Protein AF-A0A960TP03-F1 (afdb_monomer_lite)

Structure (mmCIF, N/CA/C/O backbone):
data_AF-A0A960TP03-F1
#
_entry.id   AF-A0A960TP03-F1
#
loop_
_atom_site.group_PDB
_atom_site.id
_atom_site.type_symbol
_atom_site.label_atom_id
_atom_site.label_alt_id
_atom_site.label_comp_id
_atom_site.label_asym_id
_atom_site.label_entity_id
_atom_site.label_seq_id
_atom_site.pdbx_PDB_ins_code
_atom_site.Cartn_x
_atom_site.Cartn_y
_atom_site.Cartn_z
_atom_site.occupancy
_atom_site.B_iso_or_equiv
_atom_site.auth_seq_id
_atom_site.auth_comp_id
_atom_site.auth_asym_id
_atom_site.auth_atom_id
_atom_site.pdbx_PDB_model_num
ATOM 1 N N . MET A 1 1 ? -13.763 -11.447 -1.722 1.00 63.88 1 MET A N 1
ATOM 2 C CA . MET A 1 1 ? -13.495 -11.691 -3.161 1.00 63.88 1 MET A CA 1
ATOM 3 C C . MET A 1 1 ? -12.074 -12.196 -3.446 1.00 63.88 1 MET A C 1
ATOM 5 O O . MET A 1 1 ? -11.964 -13.131 -4.222 1.00 63.88 1 MET A O 1
ATOM 9 N N . PHE A 1 2 ? -11.003 -11.634 -2.857 1.00 72.06 2 PHE A N 1
ATOM 10 C CA . PHE A 1 2 ? -9.615 -11.910 -3.291 1.00 72.06 2 PHE A CA 1
ATOM 11 C C . PHE A 1 2 ? -8.778 -12.874 -2.438 1.00 72.06 2 PHE A C 1
ATOM 13 O O . PHE A 1 2 ? -7.568 -12.928 -2.634 1.00 72.06 2 PHE A O 1
ATOM 20 N N . LYS A 1 3 ? -9.377 -13.629 -1.507 1.00 66.31 3 LYS A N 1
ATOM 21 C CA . LYS A 1 3 ? -8.622 -14.482 -0.569 1.00 66.31 3 LYS A CA 1
ATOM 22 C C . LYS A 1 3 ? -7.601 -15.395 -1.263 1.00 66.31 3 LYS A C 1
ATOM 24 O O . LYS A 1 3 ? -6.488 -15.524 -0.772 1.00 66.31 3 LYS A O 1
ATOM 29 N N . ASP A 1 4 ? -7.970 -15.919 -2.429 1.00 73.56 4 ASP A N 1
ATOM 30 C CA . ASP A 1 4 ? -7.145 -16.828 -3.230 1.00 73.56 4 ASP A CA 1
ATOM 31 C C . ASP A 1 4 ? -6.847 -16.271 -4.638 1.00 73.56 4 ASP A C 1
ATOM 33 O O . ASP A 1 4 ? -6.497 -17.020 -5.546 1.00 73.56 4 ASP A O 1
ATOM 37 N N . ALA A 1 5 ? -7.030 -14.962 -4.851 1.00 80.12 5 ALA A N 1
ATOM 38 C CA . ALA A 1 5 ? -6.892 -14.363 -6.175 1.00 80.12 5 ALA A CA 1
ATOM 39 C C . ALA A 1 5 ? -5.429 -14.077 -6.528 1.00 80.12 5 ALA A C 1
ATOM 41 O O . ALA A 1 5 ? -4.686 -13.424 -5.785 1.00 80.12 5 ALA A O 1
ATOM 42 N N . THR A 1 6 ? -5.041 -14.493 -7.725 1.00 85.94 6 THR A N 1
ATOM 43 C CA . THR A 1 6 ? -3.712 -14.242 -8.282 1.00 85.94 6 THR A CA 1
ATOM 44 C C . THR A 1 6 ? -3.516 -12.756 -8.590 1.00 85.94 6 THR A C 1
ATOM 46 O O . THR A 1 6 ? -4.488 -12.005 -8.750 1.00 85.94 6 THR A O 1
ATOM 49 N N . PRO A 1 7 ? -2.266 -12.281 -8.702 1.00 85.75 7 PRO A N 1
ATOM 50 C CA . PRO A 1 7 ? -2.013 -10.911 -9.134 1.00 85.75 7 PRO A CA 1
ATOM 51 C C . PRO A 1 7 ? -2.667 -10.545 -10.475 1.00 85.75 7 PRO A C 1
ATOM 53 O O . PRO A 1 7 ? -3.161 -9.431 -10.631 1.00 85.75 7 PRO A O 1
ATOM 56 N N . LEU A 1 8 ? -2.756 -11.499 -11.409 1.00 89.19 8 LEU A N 1
ATOM 57 C CA . LEU A 1 8 ? -3.442 -11.331 -12.697 1.00 89.19 8 LEU A CA 1
ATOM 58 C C . LEU A 1 8 ? -4.928 -11.001 -12.540 1.00 89.19 8 LEU A C 1
ATOM 60 O O . LEU A 1 8 ? -5.458 -10.162 -13.263 1.00 89.19 8 LEU A O 1
ATOM 64 N N . GLU A 1 9 ? -5.605 -11.642 -11.592 1.00 88.25 9 GLU A N 1
ATOM 65 C CA . GLU A 1 9 ? -7.030 -11.409 -11.328 1.00 88.25 9 GLU A CA 1
ATOM 66 C C . GLU A 1 9 ? -7.267 -10.098 -10.567 1.00 88.25 9 GLU A C 1
ATOM 68 O O . GLU A 1 9 ? -8.338 -9.492 -10.669 1.00 88.25 9 GLU A O 1
ATOM 73 N N . ARG A 1 10 ? -6.258 -9.642 -9.819 1.00 89.44 10 ARG A N 1
ATOM 74 C CA . ARG A 1 10 ? -6.292 -8.413 -9.018 1.00 89.44 10 ARG A CA 1
ATOM 75 C C . ARG A 1 10 ? -5.917 -7.166 -9.819 1.00 89.44 10 ARG A C 1
ATOM 77 O O . ARG A 1 10 ? -6.540 -6.124 -9.621 1.00 89.44 10 ARG A O 1
ATOM 84 N N . TYR A 1 11 ? -4.966 -7.257 -10.753 1.00 92.50 11 TYR A N 1
ATOM 85 C CA . TYR A 1 11 ? -4.469 -6.113 -11.532 1.00 92.50 11 TYR A CA 1
ATOM 86 C C . TYR A 1 11 ? -5.562 -5.254 -12.192 1.00 92.50 11 TYR A C 1
ATOM 88 O O . TYR A 1 11 ? -5.470 -4.026 -12.096 1.00 92.50 11 TYR A O 1
ATOM 96 N N . PRO A 1 12 ? -6.614 -5.826 -12.819 1.00 93.31 12 PRO A N 1
ATOM 97 C CA . PRO A 1 12 ? -7.639 -5.035 -13.498 1.00 93.31 12 PRO A CA 1
ATOM 98 C C . PRO A 1 12 ? -8.297 -3.979 -12.603 1.00 93.31 12 PRO A C 1
ATOM 100 O O . PRO A 1 12 ? -8.669 -2.923 -13.103 1.00 93.31 12 PRO A O 1
ATOM 103 N N . TRP A 1 13 ? -8.373 -4.227 -11.292 1.00 92.19 13 TRP A N 1
ATOM 104 C CA . TRP A 1 13 ? -8.985 -3.327 -10.312 1.00 92.19 13 TRP A CA 1
ATOM 105 C C . TRP A 1 13 ? -8.137 -2.102 -9.972 1.00 92.19 13 TRP A C 1
ATOM 107 O O . TRP A 1 13 ? -8.665 -1.123 -9.461 1.00 92.19 13 TRP A O 1
ATOM 117 N N . ILE A 1 14 ? -6.829 -2.145 -10.230 1.00 92.56 14 ILE A N 1
ATOM 118 C CA . ILE A 1 14 ? -5.907 -1.037 -9.934 1.00 92.56 14 ILE A CA 1
ATOM 119 C C . ILE A 1 14 ? -5.203 -0.504 -11.180 1.00 92.56 14 ILE A C 1
ATOM 121 O O . ILE A 1 14 ? -4.378 0.403 -11.079 1.00 92.56 14 ILE A O 1
ATOM 125 N N . LYS A 1 15 ? -5.520 -1.042 -12.363 1.00 92.31 15 LYS A N 1
ATOM 126 C CA . LYS A 1 15 ? -4.881 -0.668 -13.628 1.00 92.31 15 LYS A CA 1
ATOM 127 C C . LYS A 1 15 ? -4.912 0.846 -13.860 1.00 92.31 15 LYS A C 1
ATOM 129 O O . LYS A 1 15 ? -3.873 1.415 -14.183 1.00 92.31 15 LYS A O 1
ATOM 134 N N . GLY A 1 16 ? -6.062 1.490 -13.638 1.00 90.50 16 GLY A N 1
ATOM 135 C CA . GLY A 1 16 ? -6.214 2.947 -13.764 1.00 90.50 16 GLY A CA 1
ATOM 136 C C . GLY A 1 16 ? -5.329 3.744 -12.800 1.00 90.50 16 GLY A C 1
ATOM 137 O O . GLY A 1 16 ? -4.816 4.793 -13.158 1.00 90.50 16 GLY A O 1
ATOM 138 N N . HIS A 1 17 ? -5.028 3.185 -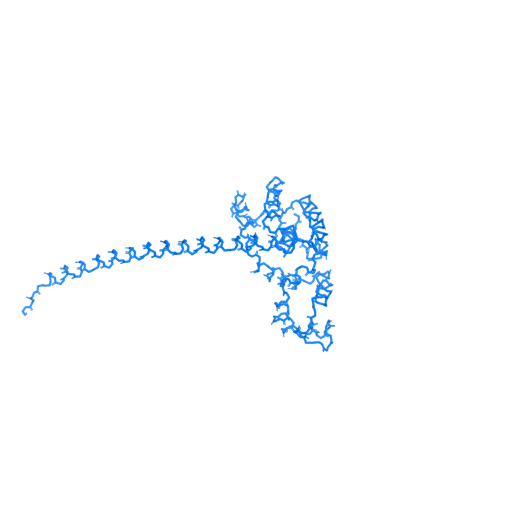11.628 1.00 93.12 17 HIS A N 1
ATOM 139 C CA . HIS A 1 17 ? -4.306 3.867 -10.550 1.00 93.12 17 HIS A CA 1
ATOM 140 C C . HIS A 1 17 ? -2.862 3.381 -10.382 1.00 93.12 17 HIS A C 1
ATOM 142 O O . HIS A 1 17 ? -2.229 3.593 -9.342 1.00 93.12 17 HIS A O 1
ATOM 148 N N . THR A 1 18 ? -2.311 2.720 -11.405 1.00 91.06 18 THR A N 1
ATOM 149 C CA . THR A 1 18 ? -0.937 2.211 -11.345 1.00 91.06 18 THR A CA 1
ATOM 150 C C . THR A 1 18 ? 0.074 3.351 -11.221 1.00 91.06 18 THR A C 1
ATOM 152 O O . THR A 1 18 ? 1.054 3.205 -10.495 1.00 91.06 18 THR A O 1
ATOM 155 N N . ASP A 1 19 ? -0.164 4.509 -11.847 1.00 91.12 19 ASP A N 1
ATOM 156 C CA . ASP A 1 19 ? 0.727 5.664 -11.674 1.00 91.12 19 ASP A CA 1
ATOM 157 C C . ASP A 1 19 ? 0.838 6.080 -10.202 1.00 91.12 19 ASP A C 1
ATOM 159 O O . ASP A 1 19 ? 1.949 6.243 -9.696 1.00 91.12 19 ASP A O 1
ATOM 163 N N . ALA A 1 20 ? -0.292 6.164 -9.491 1.00 91.81 20 ALA A N 1
ATOM 164 C CA . ALA A 1 20 ? -0.319 6.517 -8.076 1.00 91.81 20 ALA A CA 1
ATOM 165 C C . ALA A 1 20 ? 0.476 5.516 -7.222 1.00 91.81 20 ALA A C 1
ATOM 167 O O . ALA A 1 20 ? 1.320 5.925 -6.421 1.00 91.81 20 ALA A O 1
ATOM 168 N N . LEU A 1 21 ? 0.285 4.212 -7.458 1.00 93.88 21 LEU A N 1
ATOM 169 C CA . LEU A 1 21 ? 1.066 3.157 -6.806 1.00 93.88 21 LEU A CA 1
ATOM 170 C C . LEU A 1 21 ? 2.570 3.350 -7.043 1.00 93.88 21 LEU A C 1
ATOM 172 O O . LEU A 1 21 ? 3.352 3.406 -6.093 1.00 93.88 21 LEU A O 1
ATOM 176 N N . ILE A 1 22 ? 2.982 3.487 -8.306 1.00 95.56 22 ILE A N 1
ATOM 177 C CA . ILE A 1 22 ? 4.395 3.603 -8.686 1.00 95.56 22 ILE A CA 1
ATOM 178 C C . ILE A 1 22 ? 5.015 4.900 -8.171 1.00 95.56 22 ILE A C 1
ATOM 180 O O . ILE A 1 22 ? 6.171 4.896 -7.742 1.00 95.56 22 ILE A O 1
ATOM 184 N N . ARG A 1 23 ? 4.257 5.998 -8.159 1.00 94.38 23 ARG A N 1
ATOM 185 C CA . ARG A 1 23 ? 4.683 7.288 -7.606 1.00 94.38 23 ARG A CA 1
ATOM 186 C C . ARG A 1 23 ? 5.072 7.147 -6.143 1.00 94.38 23 ARG A C 1
ATOM 188 O O . ARG A 1 23 ? 6.1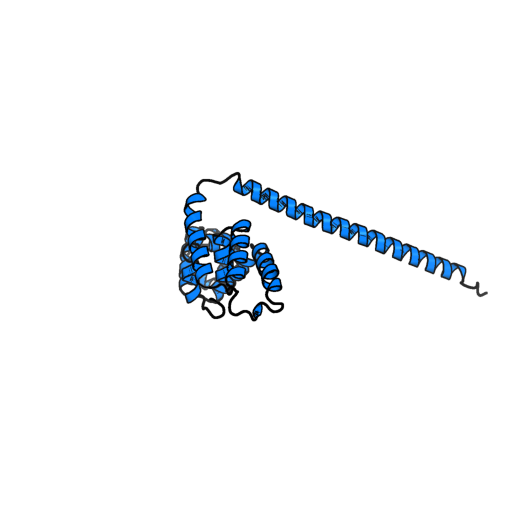56 7.591 -5.753 1.00 94.38 23 ARG A O 1
ATOM 195 N N . ASP A 1 24 ? 4.238 6.467 -5.365 1.00 91.75 24 ASP A N 1
ATOM 196 C CA . ASP A 1 24 ? 4.465 6.271 -3.939 1.00 91.75 24 ASP A CA 1
ATOM 197 C C . ASP A 1 24 ? 5.709 5.429 -3.676 1.00 91.75 24 ASP A C 1
ATOM 199 O O . ASP A 1 24 ? 6.498 5.776 -2.799 1.00 91.75 24 ASP A O 1
ATOM 203 N N . ILE A 1 25 ? 5.961 4.373 -4.452 1.00 93.06 25 ILE A N 1
ATOM 204 C CA . ILE A 1 25 ? 7.113 3.470 -4.249 1.00 93.06 25 ILE A CA 1
ATOM 205 C C . ILE A 1 25 ? 8.339 3.814 -5.112 1.00 93.06 25 ILE A C 1
ATOM 207 O O . ILE A 1 25 ? 9.350 3.113 -5.070 1.00 93.06 25 ILE A O 1
ATOM 211 N N . ARG A 1 26 ? 8.312 4.926 -5.858 1.00 94.75 26 ARG A N 1
ATOM 212 C CA . ARG A 1 26 ? 9.342 5.316 -6.842 1.00 94.75 26 ARG A CA 1
ATOM 213 C C . ARG A 1 26 ? 10.767 5.254 -6.304 1.00 94.75 26 ARG A C 1
ATOM 215 O O . ARG A 1 26 ? 11.689 4.815 -6.995 1.00 94.75 26 ARG A O 1
ATOM 222 N N . LYS A 1 27 ? 10.974 5.748 -5.081 1.00 93.38 27 LYS A N 1
ATOM 223 C CA . LYS A 1 27 ? 12.298 5.767 -4.447 1.00 93.38 27 LYS A CA 1
ATOM 224 C C . LYS A 1 27 ? 12.812 4.346 -4.216 1.00 93.38 27 LYS A C 1
ATOM 226 O O . LYS A 1 27 ? 13.966 4.074 -4.532 1.00 93.38 27 LYS A O 1
ATOM 231 N N . ASP A 1 28 ? 11.955 3.458 -3.729 1.00 92.94 28 ASP A N 1
ATOM 232 C CA . ASP A 1 28 ? 12.276 2.062 -3.438 1.00 92.94 28 ASP A CA 1
ATOM 233 C C . ASP A 1 28 ? 12.536 1.285 -4.732 1.00 92.94 28 ASP A C 1
ATOM 235 O O . ASP A 1 28 ? 13.525 0.564 -4.825 1.00 92.94 28 ASP A O 1
ATOM 239 N N . LEU A 1 29 ? 11.763 1.540 -5.791 1.00 94.69 29 LEU A N 1
ATOM 240 C CA . LEU A 1 29 ? 12.035 0.979 -7.118 1.00 94.69 29 LEU A CA 1
ATOM 241 C C . LEU A 1 29 ? 13.433 1.348 -7.623 1.00 94.69 29 LEU A C 1
ATOM 243 O O . LEU A 1 29 ? 14.187 0.494 -8.085 1.00 94.69 29 LEU A O 1
ATOM 247 N N . LYS A 1 30 ? 13.816 2.624 -7.509 1.00 93.56 30 LYS A N 1
ATOM 248 C CA . LYS A 1 30 ? 15.121 3.111 -7.982 1.00 93.56 30 LYS A CA 1
ATOM 249 C C . LYS A 1 30 ? 16.292 2.671 -7.109 1.00 93.56 30 LYS A C 1
ATOM 251 O O . LYS A 1 30 ? 17.396 2.506 -7.625 1.00 93.56 30 LYS A O 1
ATOM 256 N N . GLN A 1 31 ? 16.095 2.592 -5.795 1.00 92.38 31 GLN A N 1
ATOM 257 C CA . GLN A 1 31 ? 17.181 2.399 -4.830 1.00 92.38 31 GLN A CA 1
ATOM 258 C C . GLN A 1 31 ? 17.335 0.957 -4.360 1.00 92.38 31 GLN A C 1
ATOM 260 O O . GLN A 1 31 ? 18.427 0.611 -3.915 1.00 92.38 31 GLN A O 1
ATOM 265 N N . ASP A 1 32 ? 16.290 0.145 -4.479 1.00 92.19 32 ASP A N 1
ATOM 266 C CA . ASP A 1 32 ? 16.266 -1.245 -4.043 1.00 92.19 32 ASP A CA 1
ATOM 267 C C . ASP A 1 32 ? 16.118 -2.173 -5.254 1.00 92.19 32 ASP A C 1
ATOM 269 O O . ASP A 1 32 ? 17.100 -2.790 -5.670 1.00 92.19 32 ASP A O 1
ATOM 273 N N . HIS A 1 33 ? 14.947 -2.174 -5.899 1.00 94.25 33 HIS A N 1
ATOM 274 C CA . HIS A 1 33 ? 14.632 -3.116 -6.977 1.00 94.25 33 HIS A CA 1
ATOM 275 C C . HIS A 1 33 ? 15.604 -3.004 -8.165 1.00 94.25 33 HIS A C 1
ATOM 277 O O . HIS A 1 33 ? 16.370 -3.927 -8.423 1.00 94.25 33 HIS A O 1
ATOM 283 N N . LEU A 1 34 ? 15.683 -1.843 -8.828 1.00 94.94 34 LEU A N 1
ATOM 284 C CA . LEU A 1 34 ? 16.527 -1.650 -10.020 1.00 94.94 34 LEU A CA 1
ATOM 285 C C . LEU A 1 34 ? 18.033 -1.729 -9.748 1.00 94.94 34 LEU A C 1
ATOM 287 O O . LEU A 1 34 ? 18.816 -1.915 -10.680 1.00 94.94 34 LEU A O 1
ATOM 291 N N . LYS A 1 35 ? 18.465 -1.534 -8.496 1.00 91.69 35 LYS A N 1
ATOM 292 C CA . LYS A 1 35 ? 19.878 -1.702 -8.132 1.00 91.69 35 LYS A CA 1
ATOM 293 C C . LYS A 1 35 ? 20.247 -3.167 -7.955 1.00 91.69 35 LYS A C 1
ATOM 295 O O . LYS A 1 35 ? 21.370 -3.535 -8.291 1.00 91.69 35 LYS A O 1
ATOM 300 N N . LYS A 1 36 ? 19.337 -3.972 -7.405 1.00 93.06 36 LYS A N 1
ATOM 301 C CA . LYS A 1 36 ? 19.550 -5.404 -7.182 1.00 93.06 36 LYS A CA 1
ATOM 302 C C . LYS A 1 36 ? 19.307 -6.205 -8.456 1.00 93.06 36 LYS A C 1
ATOM 304 O O . LYS A 1 36 ? 20.136 -7.039 -8.810 1.00 93.06 36 LYS A O 1
ATOM 309 N N . ASP A 1 37 ? 18.239 -5.898 -9.183 1.00 93.38 37 ASP A N 1
ATOM 310 C CA . ASP A 1 37 ? 17.899 -6.564 -10.435 1.00 93.38 37 ASP A CA 1
ATOM 311 C C . ASP A 1 37 ? 18.427 -5.794 -11.654 1.00 93.38 37 ASP A C 1
ATOM 313 O O . ASP A 1 37 ? 17.734 -5.059 -12.366 1.00 93.38 37 ASP A O 1
ATOM 317 N N . THR A 1 38 ? 19.721 -5.982 -11.905 1.00 92.50 38 THR A N 1
ATOM 318 C CA . THR A 1 38 ? 20.375 -5.394 -13.079 1.00 92.50 38 THR A CA 1
ATOM 319 C C . THR A 1 38 ? 19.905 -6.014 -14.399 1.00 92.50 38 THR A C 1
ATOM 321 O O . THR A 1 38 ? 20.060 -5.379 -15.446 1.00 92.50 38 THR A O 1
ATOM 324 N N . ALA A 1 39 ? 19.335 -7.224 -14.378 1.00 94.62 39 ALA A N 1
ATOM 325 C CA . ALA A 1 39 ? 18.795 -7.873 -15.568 1.00 94.62 39 ALA A CA 1
ATOM 326 C C . ALA A 1 39 ? 17.482 -7.200 -15.985 1.00 94.62 39 ALA A C 1
ATOM 328 O O . ALA A 1 39 ? 17.341 -6.822 -17.150 1.00 94.62 39 ALA A O 1
ATOM 329 N N . PHE A 1 40 ? 16.590 -6.939 -15.027 1.00 95.38 40 PHE A N 1
ATOM 330 C CA . PHE A 1 40 ? 15.374 -6.155 -15.231 1.00 95.38 40 PHE A CA 1
ATOM 331 C C . PHE A 1 40 ? 15.692 -4.758 -15.762 1.00 95.38 40 PHE A C 1
ATOM 333 O O . PHE A 1 40 ? 15.130 -4.333 -16.774 1.00 95.38 40 PHE A O 1
ATOM 340 N N . LEU A 1 41 ? 16.656 -4.063 -15.144 1.00 95.56 41 LEU A N 1
ATOM 341 C CA . LEU A 1 41 ? 17.077 -2.736 -15.598 1.00 95.56 41 LEU A CA 1
ATOM 342 C C . LEU A 1 41 ? 17.552 -2.757 -17.059 1.00 95.56 41 LEU A C 1
ATOM 344 O O . LEU A 1 41 ? 17.148 -1.906 -17.845 1.00 95.56 41 LEU A O 1
ATOM 348 N N . LYS A 1 42 ? 18.383 -3.733 -17.445 1.00 95.62 42 LYS A N 1
ATOM 349 C CA . LYS A 1 42 ? 18.874 -3.856 -18.829 1.00 95.62 42 LYS A CA 1
ATOM 350 C C . LYS A 1 42 ? 17.765 -4.211 -19.818 1.00 95.62 42 LYS A C 1
ATOM 352 O O . LYS A 1 42 ? 17.790 -3.701 -20.934 1.00 95.62 42 LYS A O 1
ATOM 357 N N . LYS A 1 43 ? 16.826 -5.073 -19.417 1.00 96.38 43 LYS A N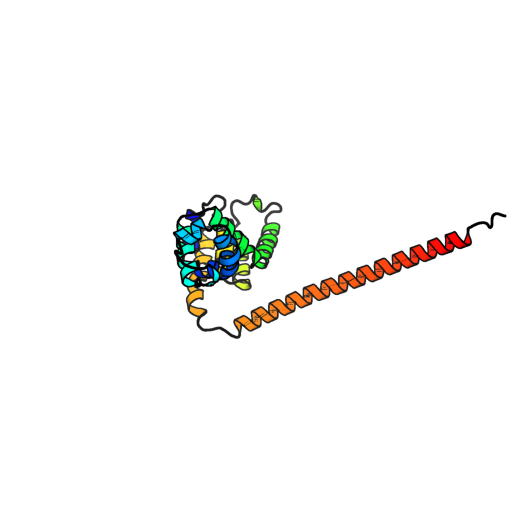 1
ATOM 358 C CA . LYS A 1 43 ? 15.711 -5.534 -20.254 1.00 96.38 43 LYS A CA 1
ATOM 359 C C . LYS A 1 43 ? 14.729 -4.403 -20.557 1.00 96.38 43 LYS A C 1
ATOM 361 O O . LYS A 1 43 ? 14.382 -4.206 -21.716 1.00 96.38 43 LYS A O 1
ATOM 366 N N . TYR A 1 44 ? 14.306 -3.661 -19.535 1.00 95.88 44 TYR A N 1
ATOM 367 C CA . TYR A 1 44 ? 13.220 -2.683 -19.667 1.00 95.88 44 TYR A CA 1
ATOM 368 C C . TYR A 1 44 ? 13.689 -1.223 -19.771 1.00 95.88 44 TYR A C 1
ATOM 370 O O . TYR A 1 44 ? 12.951 -0.377 -20.269 1.00 95.88 44 TYR A O 1
ATOM 378 N N . PHE A 1 45 ? 14.921 -0.907 -19.358 1.00 95.56 45 PHE A N 1
ATOM 379 C CA . PHE A 1 45 ? 15.480 0.450 -19.401 1.00 95.56 45 PHE A CA 1
ATOM 380 C C . PHE A 1 45 ? 16.904 0.475 -19.995 1.00 95.56 45 PHE A C 1
ATOM 382 O O . PHE A 1 45 ? 17.861 0.887 -19.325 1.00 95.56 45 PHE A O 1
ATOM 389 N N . PRO A 1 46 ? 17.084 0.055 -21.261 1.00 93.88 46 PRO A N 1
ATOM 390 C CA . PRO A 1 46 ? 18.406 -0.076 -21.865 1.00 93.88 46 PRO A CA 1
ATOM 391 C C . PRO A 1 46 ? 19.164 1.260 -21.870 1.00 93.88 46 PRO A C 1
ATOM 393 O O . PRO A 1 46 ? 18.657 2.289 -22.312 1.00 93.88 46 PRO A O 1
ATOM 396 N N . GLY A 1 47 ? 20.396 1.244 -21.350 1.00 91.25 47 GLY A N 1
ATOM 397 C CA . GLY A 1 47 ? 21.282 2.413 -21.305 1.00 91.25 47 GLY A CA 1
ATOM 398 C C . GLY A 1 47 ? 20.895 3.499 -20.293 1.00 91.25 47 GLY A C 1
ATOM 399 O O . GLY A 1 47 ? 21.564 4.533 -20.234 1.00 91.25 47 GLY A O 1
ATOM 400 N N . LYS A 1 48 ? 19.850 3.296 -19.479 1.00 92.75 48 LYS A N 1
ATOM 401 C CA . LYS A 1 48 ? 19.409 4.278 -18.479 1.00 92.75 48 LYS A CA 1
ATOM 402 C C . LYS A 1 48 ? 19.949 3.966 -17.089 1.00 92.75 48 LYS A C 1
ATOM 404 O O . LYS A 1 48 ? 20.184 2.824 -16.708 1.00 92.75 48 LYS A O 1
ATOM 409 N N . VAL A 1 49 ? 20.123 5.029 -16.308 1.00 92.12 49 VAL A N 1
ATOM 410 C CA . VAL A 1 49 ? 20.529 4.955 -14.900 1.00 92.12 49 VAL A CA 1
ATOM 411 C C . VAL A 1 49 ? 19.279 5.119 -14.030 1.00 92.12 49 VAL A C 1
ATOM 413 O O . VAL A 1 49 ? 18.535 6.072 -14.279 1.00 92.12 49 VAL A O 1
ATOM 416 N N . PRO A 1 50 ? 19.058 4.298 -12.979 1.00 92.19 50 PRO A N 1
ATOM 417 C CA . PRO A 1 50 ? 17.822 4.318 -12.185 1.00 92.19 50 PRO A CA 1
ATOM 418 C C . PRO A 1 50 ? 17.408 5.710 -11.695 1.00 92.19 50 PRO A C 1
ATOM 420 O O . PRO A 1 50 ? 16.243 6.096 -11.767 1.00 92.19 50 PRO A O 1
ATOM 423 N N . ASN A 1 51 ? 18.374 6.522 -11.259 1.00 91.31 51 ASN A N 1
ATOM 424 C CA . ASN A 1 51 ? 18.104 7.868 -10.754 1.00 91.31 51 ASN A CA 1
ATOM 425 C C . ASN A 1 51 ? 17.507 8.809 -11.814 1.00 91.31 51 ASN A C 1
ATOM 427 O O . ASN A 1 51 ? 16.715 9.677 -11.450 1.00 91.31 51 ASN A O 1
ATOM 431 N N . LYS A 1 52 ? 17.821 8.605 -13.100 1.00 92.19 52 LYS A N 1
ATOM 432 C CA . LYS A 1 52 ? 17.355 9.438 -14.219 1.00 92.19 52 LYS A CA 1
ATOM 433 C C . LYS A 1 52 ? 15.982 9.039 -14.765 1.00 92.19 52 LYS A C 1
ATOM 435 O O . LYS A 1 52 ? 15.449 9.779 -15.578 1.00 92.19 52 LYS A O 1
ATOM 440 N N . LEU A 1 53 ? 15.414 7.914 -14.322 1.00 93.75 53 LEU A N 1
ATOM 441 C CA . LEU A 1 53 ? 14.112 7.454 -14.808 1.00 93.75 53 LEU A CA 1
ATOM 442 C C . LEU A 1 53 ? 12.986 8.397 -14.367 1.00 93.75 53 LEU A C 1
ATOM 444 O O . LEU A 1 53 ? 12.913 8.788 -13.187 1.00 93.75 53 LEU A O 1
ATOM 448 N N . THR A 1 54 ? 12.112 8.773 -15.293 1.00 93.62 54 THR A N 1
ATOM 449 C CA . THR A 1 54 ? 10.964 9.641 -14.998 1.00 93.62 54 THR A CA 1
ATOM 450 C C . THR A 1 54 ? 9.863 8.871 -14.266 1.00 93.62 54 THR A C 1
ATOM 452 O O . THR A 1 54 ? 10.018 7.688 -13.958 1.00 93.62 54 THR A O 1
ATOM 455 N N . GLN A 1 55 ? 8.801 9.567 -13.860 1.00 92.19 55 GLN A N 1
ATOM 456 C CA . GLN A 1 55 ? 7.646 8.908 -13.252 1.00 92.19 55 GLN A CA 1
ATOM 457 C C . GLN A 1 55 ? 6.898 8.086 -14.306 1.00 92.19 55 GLN A C 1
ATOM 459 O O . GLN A 1 55 ? 6.624 6.914 -14.078 1.00 92.19 55 GLN A O 1
ATOM 464 N N . GLU A 1 56 ? 6.677 8.669 -15.481 1.00 92.69 56 GLU A N 1
ATOM 465 C CA . GLU A 1 56 ? 5.931 8.068 -16.586 1.00 92.69 56 GLU A CA 1
ATOM 466 C C . GLU A 1 56 ? 6.621 6.798 -17.099 1.00 92.69 56 GLU A C 1
ATOM 468 O O . GLU A 1 56 ? 5.974 5.782 -17.335 1.00 92.69 56 GLU A O 1
ATOM 473 N N . GLU A 1 57 ? 7.954 6.819 -17.210 1.00 94.19 57 GLU A N 1
ATOM 474 C CA . GLU A 1 57 ? 8.745 5.653 -17.620 1.00 94.19 57 GLU A CA 1
ATOM 475 C C . GLU A 1 57 ? 8.619 4.490 -16.636 1.00 94.19 57 GLU A C 1
ATOM 477 O O . GLU A 1 57 ? 8.513 3.332 -17.043 1.00 94.19 57 GLU A O 1
ATOM 482 N N . LEU A 1 58 ? 8.645 4.792 -15.335 1.00 96.12 58 LEU A N 1
ATOM 483 C CA . LEU A 1 58 ? 8.472 3.780 -14.302 1.00 96.12 58 LEU A CA 1
ATOM 484 C C . LEU A 1 58 ? 7.034 3.261 -14.312 1.00 96.12 58 LEU A C 1
ATOM 486 O O . LEU A 1 58 ? 6.842 2.051 -14.338 1.00 96.12 58 LEU A O 1
ATOM 490 N N . ALA A 1 59 ? 6.036 4.144 -14.347 1.00 94.12 59 ALA A N 1
ATOM 491 C CA . ALA A 1 59 ? 4.631 3.755 -14.355 1.00 94.12 59 ALA A CA 1
ATOM 492 C C . ALA A 1 59 ? 4.291 2.857 -15.554 1.00 94.12 59 ALA A C 1
ATOM 494 O O . ALA A 1 59 ? 3.651 1.822 -15.378 1.00 94.12 59 ALA A O 1
ATOM 495 N N . ALA A 1 60 ? 4.792 3.187 -16.749 1.00 94.06 60 ALA A N 1
ATOM 496 C CA . ALA A 1 60 ? 4.560 2.401 -17.958 1.00 94.06 60 ALA A CA 1
ATOM 497 C C . ALA A 1 60 ? 5.167 0.991 -17.875 1.00 94.06 60 ALA A C 1
ATOM 499 O O . ALA A 1 60 ? 4.478 0.004 -18.131 1.00 94.06 60 ALA A O 1
ATOM 500 N N . VAL A 1 61 ? 6.446 0.880 -17.500 1.00 96.19 61 VAL A N 1
ATOM 501 C CA . VAL A 1 61 ? 7.132 -0.421 -17.429 1.00 96.19 61 VAL A CA 1
ATOM 502 C C . VAL A 1 61 ? 6.589 -1.268 -16.288 1.00 96.19 61 VAL A C 1
ATOM 504 O O . VAL A 1 61 ? 6.226 -2.420 -16.503 1.00 96.19 61 VAL A O 1
ATOM 507 N N . TYR A 1 62 ? 6.524 -0.717 -15.076 1.00 95.88 62 TYR A N 1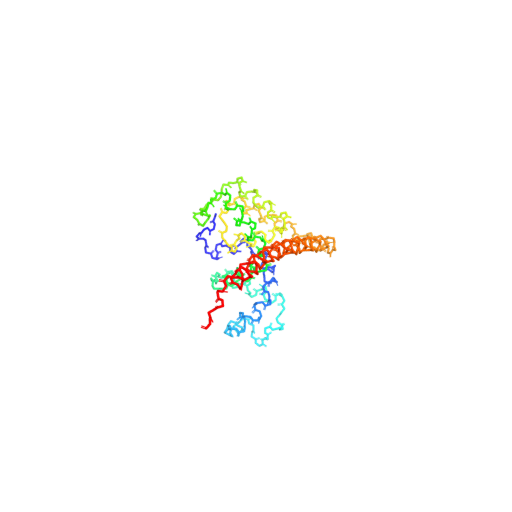
ATOM 508 C CA . TYR A 1 62 ? 6.065 -1.482 -13.921 1.00 95.88 62 TYR A CA 1
ATOM 509 C C . TYR A 1 62 ? 4.584 -1.827 -14.035 1.00 95.88 62 TYR A C 1
ATOM 511 O O . TYR A 1 62 ? 4.205 -2.923 -13.646 1.00 95.88 62 TYR A O 1
ATOM 519 N N . GLY A 1 63 ? 3.760 -0.964 -14.634 1.00 93.69 63 GLY A N 1
ATOM 520 C CA . GLY A 1 63 ? 2.377 -1.309 -14.937 1.00 93.69 63 GLY A CA 1
ATOM 521 C C . GLY A 1 63 ? 2.253 -2.470 -15.915 1.00 93.69 63 GLY A C 1
ATOM 522 O O . GLY A 1 63 ? 1.470 -3.376 -15.659 1.00 93.69 63 GLY A O 1
ATOM 523 N N . ALA A 1 64 ? 3.067 -2.507 -16.974 1.00 95.00 64 ALA A N 1
ATOM 524 C CA . ALA A 1 64 ? 3.080 -3.638 -17.900 1.00 95.00 64 ALA A CA 1
ATOM 525 C C . ALA A 1 64 ? 3.497 -4.949 -17.210 1.00 95.00 64 ALA A C 1
ATOM 527 O O . ALA A 1 64 ? 2.837 -5.965 -17.390 1.00 95.00 64 ALA A O 1
ATOM 528 N N . VAL A 1 65 ? 4.535 -4.924 -16.370 1.00 94.88 65 VAL A N 1
ATOM 529 C CA . VAL A 1 65 ? 5.000 -6.132 -15.663 1.00 94.88 65 VAL A CA 1
ATOM 530 C C . VAL A 1 65 ? 4.005 -6.583 -14.586 1.00 94.88 65 VAL A C 1
ATOM 532 O O . VAL A 1 65 ? 3.730 -7.773 -14.455 1.00 94.88 65 VAL A O 1
ATOM 535 N N . LEU A 1 66 ? 3.396 -5.653 -13.846 1.00 93.62 66 LEU A N 1
ATOM 536 C CA . LEU A 1 66 ? 2.326 -5.986 -12.901 1.00 93.62 66 LEU A CA 1
ATOM 537 C C . LEU A 1 66 ? 1.100 -6.567 -13.625 1.00 93.62 66 LEU A C 1
ATOM 539 O O . LEU A 1 66 ? 0.460 -7.473 -13.092 1.00 93.62 66 LEU A O 1
ATOM 543 N N . ALA A 1 67 ? 0.805 -6.104 -14.844 1.00 93.44 67 ALA A N 1
ATOM 544 C CA . ALA A 1 67 ? -0.250 -6.661 -15.692 1.00 93.44 67 ALA A CA 1
ATOM 545 C C . ALA A 1 67 ? 0.052 -8.084 -16.185 1.00 93.44 67 ALA A C 1
ATOM 547 O O . ALA A 1 67 ? -0.881 -8.840 -16.442 1.00 93.44 67 ALA A O 1
ATOM 548 N N . GLU A 1 68 ? 1.330 -8.452 -16.306 1.00 93.62 68 GLU A N 1
ATOM 549 C CA . GLU A 1 68 ? 1.775 -9.824 -16.594 1.00 93.62 68 GLU A CA 1
ATOM 550 C C . GLU A 1 68 ? 1.662 -10.745 -15.367 1.00 93.62 68 GLU A C 1
ATOM 552 O O . GLU A 1 68 ? 1.769 -11.962 -15.506 1.00 93.62 68 GLU A O 1
ATOM 557 N N . GLY A 1 69 ? 1.396 -10.187 -14.181 1.00 89.19 69 GLY A N 1
ATOM 558 C CA . GLY A 1 69 ? 1.174 -10.959 -12.963 1.00 89.19 69 GLY A CA 1
ATOM 559 C C . GLY A 1 69 ? 2.439 -11.417 -12.255 1.00 89.19 69 GLY A C 1
ATOM 560 O O . GLY A 1 69 ? 2.402 -12.442 -11.583 1.00 89.19 69 GLY A O 1
ATOM 561 N N . ASP A 1 70 ? 3.548 -10.689 -12.402 1.00 90.25 70 ASP A N 1
ATOM 562 C CA . ASP A 1 70 ? 4.800 -10.994 -11.702 1.00 90.25 70 ASP A CA 1
ATOM 563 C C . ASP A 1 70 ? 4.605 -10.942 -10.174 1.00 90.25 70 ASP A C 1
ATOM 565 O O . ASP A 1 70 ? 4.520 -9.863 -9.584 1.00 90.25 70 ASP A O 1
ATOM 569 N N . GLU A 1 71 ? 4.505 -12.112 -9.536 1.00 86.38 71 GLU A N 1
ATOM 570 C CA . GLU A 1 71 ? 4.235 -12.247 -8.097 1.00 86.38 71 GLU A CA 1
ATOM 571 C C . GLU A 1 71 ? 5.289 -11.545 -7.237 1.00 86.38 71 GLU A C 1
ATOM 573 O O . GLU A 1 71 ? 4.941 -10.821 -6.306 1.00 86.38 71 GLU A O 1
ATOM 578 N N . ALA A 1 72 ? 6.571 -11.684 -7.584 1.00 87.75 72 ALA A N 1
ATOM 579 C CA . ALA A 1 72 ? 7.657 -11.098 -6.807 1.00 87.75 72 ALA A CA 1
ATOM 580 C C . ALA A 1 72 ? 7.596 -9.565 -6.826 1.00 87.75 72 ALA A C 1
ATOM 582 O O . ALA A 1 72 ? 7.817 -8.907 -5.805 1.00 87.75 72 ALA A O 1
ATOM 583 N N . LEU A 1 73 ? 7.278 -8.983 -7.983 1.00 90.69 73 LEU A N 1
ATOM 584 C CA . LEU A 1 73 ? 7.114 -7.543 -8.106 1.00 90.69 73 LEU A CA 1
ATOM 585 C C . LEU A 1 73 ? 5.829 -7.046 -7.434 1.00 90.69 73 LEU A C 1
ATOM 587 O O . LEU A 1 73 ? 5.823 -5.950 -6.869 1.00 90.69 73 LEU A O 1
ATOM 591 N N . TRP A 1 74 ? 4.760 -7.837 -7.479 1.00 87.88 74 TRP A N 1
ATOM 592 C CA . TRP A 1 74 ? 3.512 -7.547 -6.777 1.00 87.88 74 TRP A CA 1
ATOM 593 C C . TRP A 1 74 ? 3.700 -7.497 -5.265 1.00 87.88 74 TRP A C 1
ATOM 595 O O . TRP A 1 74 ? 3.299 -6.509 -4.647 1.00 87.88 74 TRP A O 1
ATOM 605 N N . ASP A 1 75 ? 4.363 -8.496 -4.688 1.00 84.38 75 ASP A N 1
ATOM 606 C CA . ASP A 1 75 ? 4.677 -8.538 -3.259 1.00 84.38 75 ASP A CA 1
ATOM 607 C C . ASP A 1 75 ? 5.587 -7.371 -2.873 1.00 84.38 75 ASP A C 1
ATOM 609 O O . ASP A 1 75 ? 5.306 -6.641 -1.920 1.00 84.38 75 ASP A O 1
ATOM 613 N N . PHE A 1 76 ? 6.620 -7.098 -3.679 1.00 88.19 76 PHE A N 1
ATOM 614 C CA . PHE A 1 76 ? 7.481 -5.935 -3.476 1.00 88.19 76 PHE A CA 1
ATOM 615 C C . PHE A 1 76 ? 6.678 -4.626 -3.464 1.00 88.19 76 PHE A C 1
ATOM 617 O O . PHE A 1 76 ? 6.875 -3.776 -2.589 1.00 88.19 76 PHE A O 1
ATOM 624 N N . ALA A 1 77 ? 5.783 -4.434 -4.435 1.00 88.56 77 ALA A N 1
ATOM 625 C CA . ALA A 1 77 ? 4.970 -3.230 -4.534 1.00 88.56 77 ALA A CA 1
ATOM 626 C C . ALA A 1 77 ? 4.005 -3.108 -3.348 1.00 88.56 77 ALA A C 1
ATOM 628 O O . ALA A 1 77 ? 3.922 -2.034 -2.751 1.00 88.56 77 ALA A O 1
ATOM 629 N N . ALA A 1 78 ? 3.337 -4.201 -2.970 1.00 83.31 78 ALA A N 1
ATOM 630 C CA . ALA A 1 78 ? 2.426 -4.256 -1.834 1.00 83.31 78 ALA A CA 1
ATOM 631 C C . ALA A 1 78 ? 3.139 -3.903 -0.523 1.00 83.31 78 ALA A C 1
ATOM 633 O O . ALA A 1 78 ? 2.702 -2.996 0.186 1.00 83.31 78 ALA A O 1
ATOM 634 N N . GLU A 1 79 ? 4.278 -4.536 -0.234 1.00 83.69 79 GLU A N 1
ATOM 635 C CA . GLU A 1 79 ? 5.064 -4.280 0.976 1.00 83.69 79 GLU A CA 1
ATOM 636 C C . GLU A 1 79 ? 5.569 -2.836 1.042 1.00 83.69 79 GLU A C 1
ATOM 638 O O . GLU A 1 79 ? 5.419 -2.151 2.058 1.00 83.69 79 GLU A O 1
ATOM 643 N N . ARG A 1 80 ? 6.182 -2.340 -0.041 1.00 87.44 80 ARG A N 1
ATOM 644 C CA . ARG A 1 80 ? 6.758 -0.986 -0.066 1.00 87.44 80 ARG A CA 1
ATOM 645 C C . ARG A 1 80 ? 5.692 0.091 0.012 1.00 87.44 80 ARG A C 1
ATOM 647 O O . ARG A 1 80 ? 5.930 1.122 0.645 1.00 87.44 80 ARG A O 1
ATOM 654 N N . TRP A 1 81 ? 4.536 -0.143 -0.598 1.00 89.69 81 TRP A N 1
ATOM 655 C CA . TRP A 1 81 ? 3.403 0.763 -0.493 1.00 89.69 81 TRP A CA 1
ATOM 656 C C . TRP A 1 81 ? 2.835 0.747 0.932 1.00 89.69 81 TRP A C 1
ATOM 658 O O . TRP A 1 81 ? 2.705 1.801 1.555 1.00 89.69 81 TRP A O 1
ATOM 668 N N . LEU A 1 82 ? 2.621 -0.437 1.515 1.00 80.50 82 LEU A N 1
ATOM 669 C CA . LEU A 1 82 ? 2.105 -0.601 2.877 1.00 80.50 82 LEU A CA 1
ATOM 670 C C . LEU A 1 82 ? 2.966 0.105 3.932 1.00 80.50 82 LEU A C 1
ATOM 672 O O . LEU A 1 82 ? 2.433 0.765 4.822 1.00 80.50 82 LEU A O 1
ATOM 676 N N . LEU A 1 83 ? 4.295 0.035 3.813 1.00 80.12 83 LEU A N 1
ATOM 677 C CA . LEU A 1 83 ? 5.221 0.716 4.729 1.00 80.12 83 LEU A CA 1
ATOM 678 C C . LEU A 1 83 ? 5.051 2.244 4.749 1.00 80.12 83 LEU A C 1
ATOM 680 O O . LEU A 1 83 ? 5.385 2.882 5.749 1.00 80.12 83 LEU A O 1
ATOM 684 N N . LYS A 1 84 ? 4.538 2.840 3.669 1.00 81.25 84 LYS A N 1
ATOM 685 C CA . LYS A 1 84 ? 4.252 4.283 3.578 1.00 81.25 84 LYS A CA 1
ATOM 686 C C . LYS A 1 84 ? 2.836 4.634 4.014 1.00 81.25 84 LYS A C 1
ATOM 688 O O . LYS A 1 84 ? 2.580 5.778 4.375 1.00 81.25 84 LYS A O 1
ATOM 693 N N . HIS A 1 85 ? 1.957 3.640 4.039 1.00 82.50 85 HIS A N 1
ATOM 694 C CA . HIS A 1 85 ? 0.534 3.766 4.329 1.00 82.50 85 HIS A CA 1
ATOM 695 C C . HIS A 1 85 ? 0.138 2.890 5.528 1.00 82.50 85 HIS A C 1
ATOM 697 O O . HIS A 1 85 ? -0.910 2.258 5.557 1.00 82.50 85 HIS A O 1
ATOM 703 N N . THR A 1 86 ? 0.970 2.843 6.570 1.00 80.94 86 THR A N 1
ATOM 704 C CA . THR A 1 86 ? 0.716 1.985 7.745 1.00 80.94 86 THR A CA 1
ATOM 705 C C . THR A 1 86 ? -0.556 2.367 8.507 1.00 80.94 86 THR A C 1
ATOM 707 O O . THR A 1 86 ? -1.174 1.525 9.153 1.00 80.94 86 THR A O 1
ATOM 710 N N . ASP A 1 87 ? -1.004 3.619 8.400 1.00 79.44 87 ASP A N 1
ATOM 711 C CA . ASP A 1 87 ? -2.235 4.085 9.039 1.00 79.44 87 ASP A CA 1
ATOM 712 C C . ASP A 1 87 ? -3.497 3.407 8.481 1.00 79.44 87 ASP A C 1
ATOM 714 O O . ASP A 1 87 ? -4.416 3.125 9.255 1.00 79.44 87 ASP A O 1
ATOM 718 N N . ILE A 1 88 ? -3.553 3.113 7.172 1.00 83.12 88 ILE A N 1
ATOM 719 C CA . ILE A 1 88 ? -4.701 2.387 6.609 1.00 83.12 88 ILE A CA 1
ATOM 720 C C . ILE A 1 88 ? -4.715 0.945 7.112 1.00 83.12 88 ILE A C 1
ATOM 722 O O . ILE A 1 88 ? -5.769 0.456 7.505 1.00 83.12 88 ILE A O 1
ATOM 726 N N . TYR A 1 89 ? -3.548 0.309 7.232 1.00 80.00 89 TYR A N 1
ATOM 727 C CA . TYR A 1 89 ? -3.438 -1.015 7.839 1.00 80.00 89 TYR A CA 1
ATOM 728 C C . TYR A 1 89 ? -3.970 -1.021 9.271 1.00 80.00 89 TYR A C 1
ATOM 730 O O . TYR A 1 89 ? -4.798 -1.859 9.606 1.00 80.00 89 TYR A O 1
ATOM 738 N N . ASN A 1 90 ? -3.569 -0.044 10.088 1.00 80.88 90 ASN A N 1
ATOM 739 C CA . ASN A 1 90 ? -4.023 0.062 11.476 1.00 80.88 90 ASN A CA 1
ATOM 740 C C . ASN A 1 90 ? -5.549 0.216 11.581 1.00 80.88 90 ASN A C 1
ATOM 742 O O . ASN A 1 90 ? -6.157 -0.360 12.482 1.00 80.88 90 ASN A O 1
ATOM 746 N N . LEU A 1 91 ? -6.178 0.976 10.671 1.00 85.25 91 LEU A N 1
ATOM 747 C CA . LEU A 1 91 ? -7.640 1.071 10.611 1.00 85.25 91 LEU A CA 1
ATOM 748 C C . LEU A 1 91 ? -8.259 -0.300 10.325 1.00 85.25 91 LEU A C 1
ATOM 750 O O . LEU A 1 91 ? -9.149 -0.731 11.055 1.00 85.25 91 LEU A O 1
ATOM 754 N N . PHE A 1 92 ? -7.797 -0.973 9.271 1.00 83.88 92 PHE A N 1
ATOM 755 C CA . PHE A 1 92 ? -8.346 -2.266 8.872 1.00 83.88 92 PHE A CA 1
ATOM 756 C C . PHE A 1 92 ? -8.123 -3.316 9.955 1.00 83.88 92 PHE A C 1
ATOM 758 O O . PHE A 1 92 ? -9.072 -3.977 10.346 1.00 83.88 92 PHE A O 1
ATOM 765 N N . GLU A 1 93 ? -6.920 -3.427 10.510 1.00 79.69 93 GLU A N 1
ATOM 766 C CA . GLU A 1 93 ? -6.630 -4.343 11.612 1.00 79.69 93 GLU A CA 1
ATOM 767 C C . GLU A 1 93 ? -7.558 -4.093 12.810 1.00 79.69 93 GLU A C 1
ATOM 769 O O . GLU A 1 93 ? -8.133 -5.034 13.357 1.00 79.69 93 GLU A O 1
ATOM 774 N N . HIS A 1 94 ? -7.747 -2.830 13.203 1.00 82.19 94 HIS A N 1
ATOM 775 C CA . HIS A 1 94 ? -8.619 -2.469 14.318 1.00 82.19 94 HIS A CA 1
ATOM 776 C C . HIS A 1 94 ? -10.086 -2.826 14.060 1.00 82.19 94 HIS A C 1
ATOM 778 O O . HIS A 1 94 ? -10.731 -3.406 14.933 1.00 82.19 94 HIS A O 1
ATOM 784 N N . GLU A 1 95 ? -10.630 -2.495 12.887 1.00 82.75 95 GLU A N 1
ATOM 785 C CA . GLU A 1 95 ? -12.030 -2.792 12.569 1.00 82.75 95 GLU A CA 1
ATOM 786 C C . GLU A 1 95 ? -12.264 -4.289 12.335 1.00 82.75 95 GLU A C 1
ATOM 788 O O . GLU A 1 95 ? -13.267 -4.826 12.801 1.00 82.75 95 GLU A O 1
ATOM 793 N N . LEU A 1 96 ? -11.327 -4.994 11.697 1.00 79.94 96 LEU A N 1
ATOM 794 C CA . LEU A 1 96 ? -11.425 -6.438 11.466 1.00 79.94 96 LEU A CA 1
ATOM 795 C C . LEU A 1 96 ? -11.363 -7.233 12.775 1.00 79.94 96 LEU A C 1
ATOM 797 O O . LEU A 1 96 ? -12.129 -8.181 12.941 1.00 79.94 96 LEU A O 1
ATOM 801 N N . LYS A 1 97 ? -10.543 -6.800 13.742 1.00 79.12 97 LYS A N 1
ATOM 802 C CA . LYS A 1 97 ? -10.493 -7.394 15.091 1.00 79.12 97 LYS A CA 1
ATOM 803 C C . LYS A 1 97 ? -11.806 -7.277 15.867 1.00 79.12 97 LYS A C 1
ATOM 805 O O . LYS A 1 97 ? -12.048 -8.080 16.760 1.00 79.12 97 LYS A O 1
ATOM 810 N N . LYS A 1 98 ? -12.670 -6.305 15.543 1.00 82.00 98 LYS A N 1
ATOM 811 C CA . LYS A 1 98 ? -14.019 -6.218 16.139 1.00 82.00 98 LYS A CA 1
ATOM 812 C C . LYS A 1 98 ? -14.982 -7.258 15.569 1.00 82.00 98 LYS A C 1
ATOM 814 O O . LYS A 1 98 ? -16.001 -7.533 16.194 1.00 82.00 98 LYS A O 1
ATOM 819 N N . VAL A 1 99 ? -14.690 -7.779 14.379 1.00 76.12 99 VAL A N 1
ATOM 820 C CA . VAL A 1 99 ? -15.521 -8.766 13.680 1.00 76.12 99 VAL A CA 1
ATOM 821 C C . VAL A 1 99 ? -15.076 -10.187 14.028 1.00 76.12 99 VAL A C 1
ATOM 823 O O . VAL A 1 99 ? -15.921 -11.036 14.293 1.00 76.12 99 VAL A O 1
ATOM 826 N N . SER A 1 100 ? -13.766 -10.447 14.054 1.00 68.00 100 SER A N 1
ATOM 827 C CA . SER A 1 100 ? -13.184 -11.745 14.417 1.00 68.00 100 SER A CA 1
ATOM 828 C C . SER A 1 100 ? -11.837 -11.560 15.119 1.00 68.00 100 SER A C 1
ATOM 830 O O . SER A 1 100 ? -11.003 -10.783 14.651 1.00 68.00 100 SER A O 1
ATOM 832 N N . GLU A 1 101 ? -11.595 -12.304 16.205 1.00 67.69 101 GLU A N 1
ATOM 833 C CA . GLU A 1 101 ? -10.283 -12.343 16.875 1.00 67.69 101 GLU A CA 1
ATOM 834 C C . GLU A 1 101 ? -9.189 -12.904 15.952 1.00 67.69 101 GLU A C 1
ATOM 836 O O . GLU A 1 101 ? -8.056 -12.421 15.976 1.00 67.69 101 GLU A O 1
ATOM 841 N N . ASP A 1 102 ? -9.549 -13.858 15.085 1.00 68.94 102 ASP A N 1
ATOM 842 C CA . ASP A 1 102 ? -8.708 -14.353 13.996 1.00 68.94 102 ASP A CA 1
ATOM 843 C C . ASP A 1 102 ? -9.280 -13.901 12.646 1.00 68.94 102 ASP A C 1
ATOM 845 O O . ASP A 1 102 ? -9.986 -14.635 11.945 1.00 68.94 102 ASP A O 1
ATOM 849 N N . PHE A 1 103 ? -9.000 -12.650 12.282 1.00 66.06 103 PHE A N 1
ATOM 850 C CA . PHE A 1 103 ? -9.448 -12.081 11.011 1.00 66.06 103 PHE A CA 1
ATOM 851 C C . PHE A 1 103 ? -8.707 -12.655 9.792 1.00 66.06 103 PHE A C 1
ATOM 853 O O . PHE A 1 103 ? -9.172 -12.465 8.669 1.00 66.06 103 PHE A O 1
ATOM 860 N N . SER A 1 104 ? -7.604 -13.391 9.986 1.00 62.09 104 SER A N 1
ATOM 861 C CA . SER A 1 104 ? -6.888 -14.070 8.894 1.00 62.09 104 SER A CA 1
ATOM 862 C C . SER A 1 104 ? -7.689 -15.247 8.320 1.00 62.09 104 SER A C 1
ATOM 864 O O . SER A 1 104 ? -7.583 -15.587 7.140 1.00 62.09 104 SER A O 1
ATOM 866 N N . SER A 1 105 ? -8.574 -15.823 9.138 1.00 65.44 105 SER A N 1
ATOM 867 C CA . SER A 1 105 ? -9.473 -16.906 8.740 1.00 65.44 105 SER A CA 1
ATOM 868 C C . SER A 1 105 ? -10.676 -16.441 7.909 1.00 65.44 105 SER A C 1
ATOM 870 O O . SER A 1 105 ? -11.295 -17.263 7.226 1.00 65.44 105 SER A O 1
ATOM 872 N N . LEU A 1 106 ? -10.988 -15.138 7.886 1.00 67.94 106 LEU A N 1
ATOM 873 C CA . LEU A 1 106 ? -12.163 -14.608 7.189 1.00 67.94 106 LEU A CA 1
ATOM 874 C C . LEU A 1 106 ? -12.083 -14.885 5.684 1.00 67.94 106 LEU A C 1
ATOM 876 O O . LEU A 1 106 ? -11.034 -14.742 5.058 1.00 67.94 106 LEU A O 1
ATOM 880 N N . THR A 1 107 ? -13.186 -15.341 5.099 1.00 72.88 107 THR A N 1
ATOM 881 C CA . THR A 1 107 ? -13.327 -15.590 3.653 1.00 72.88 107 THR A CA 1
ATOM 882 C C . THR A 1 107 ? -14.037 -14.443 2.950 1.00 72.88 107 THR A C 1
ATOM 884 O O . THR A 1 107 ? -13.698 -14.095 1.818 1.00 72.88 107 THR A O 1
ATOM 887 N N . GLU A 1 108 ? -14.984 -13.826 3.648 1.00 80.06 108 GLU A N 1
ATOM 888 C CA . GLU A 1 108 ? -15.738 -12.669 3.200 1.00 80.06 108 GLU A CA 1
ATOM 889 C C . GLU A 1 108 ? -16.239 -11.882 4.414 1.00 80.06 108 GLU A C 1
ATOM 891 O O . GLU A 1 108 ? -16.601 -12.465 5.438 1.00 80.06 108 GLU A O 1
ATOM 896 N N . LEU A 1 109 ? -16.228 -10.555 4.313 1.00 83.31 109 LEU A N 1
ATOM 897 C CA . LEU A 1 109 ? -16.843 -9.680 5.305 1.00 83.31 109 LEU A CA 1
ATOM 898 C C . LEU A 1 109 ? -18.339 -9.554 5.053 1.00 83.31 109 LEU A C 1
ATOM 900 O O . LEU A 1 109 ? -18.775 -9.444 3.907 1.00 83.31 109 LEU A O 1
ATOM 904 N N . ASP A 1 110 ? -19.108 -9.469 6.138 1.00 86.25 110 ASP A N 1
ATOM 905 C CA . ASP A 1 110 ? -20.506 -9.061 6.051 1.00 86.25 110 ASP A CA 1
ATOM 906 C C . ASP A 1 110 ? -20.630 -7.721 5.312 1.00 86.25 110 ASP A C 1
ATOM 908 O O . ASP A 1 110 ? -19.816 -6.811 5.497 1.00 86.25 110 ASP A O 1
ATOM 912 N N . LYS A 1 111 ? -21.665 -7.593 4.477 1.00 87.75 111 LYS A N 1
ATOM 913 C CA . LYS A 1 111 ? -21.836 -6.438 3.595 1.00 87.75 111 LYS A CA 1
ATOM 914 C C . LYS A 1 111 ? -21.916 -5.122 4.371 1.00 87.75 111 LYS A C 1
ATOM 916 O O . LYS A 1 111 ? -21.286 -4.154 3.954 1.00 87.75 111 LYS A O 1
ATOM 921 N N . ALA A 1 112 ? -22.630 -5.079 5.497 1.00 88.12 112 ALA A N 1
ATOM 922 C CA . ALA A 1 112 ? -22.771 -3.851 6.277 1.00 88.12 112 ALA A CA 1
ATOM 923 C C . ALA A 1 112 ? -21.446 -3.457 6.950 1.00 88.12 112 ALA A C 1
ATOM 925 O O . ALA A 1 112 ? -21.075 -2.281 6.965 1.00 88.12 112 ALA A O 1
ATOM 926 N N . ALA A 1 113 ? -20.697 -4.439 7.460 1.00 87.81 113 ALA A N 1
ATOM 927 C CA . ALA A 1 113 ? -19.365 -4.208 8.017 1.00 87.81 113 ALA A CA 1
ATOM 928 C C . ALA A 1 113 ? -18.361 -3.756 6.941 1.00 87.81 113 ALA A C 1
ATOM 930 O O . ALA A 1 113 ? -17.593 -2.819 7.164 1.00 87.81 113 ALA A O 1
ATOM 931 N N . ALA A 1 114 ? -18.399 -4.384 5.763 1.00 89.69 114 ALA A N 1
ATOM 932 C CA . ALA A 1 114 ? -17.553 -4.052 4.624 1.00 89.69 114 ALA A CA 1
ATOM 933 C C . ALA A 1 114 ? -17.820 -2.636 4.097 1.00 89.69 114 ALA A C 1
ATOM 935 O O . ALA A 1 114 ? -16.875 -1.884 3.866 1.00 89.69 114 ALA A O 1
ATOM 936 N N . GLU A 1 115 ? -19.090 -2.250 3.947 1.00 92.19 115 GLU A N 1
ATOM 937 C CA . GLU A 1 115 ? -19.473 -0.904 3.511 1.00 92.19 115 GLU A CA 1
ATOM 938 C C . GLU A 1 115 ? -19.023 0.156 4.513 1.00 92.19 115 GLU A C 1
ATOM 940 O O . GLU A 1 115 ? -18.397 1.135 4.113 1.00 92.19 115 GLU A O 1
ATOM 945 N N . LYS A 1 116 ? -19.248 -0.072 5.811 1.00 92.00 116 LYS A N 1
ATOM 946 C CA . LYS A 1 116 ? -18.804 0.848 6.863 1.00 92.00 116 LYS A CA 1
ATOM 947 C C . LYS A 1 116 ? -17.283 1.025 6.868 1.00 92.00 116 LYS A C 1
ATOM 949 O O . LYS A 1 116 ? -16.802 2.154 6.936 1.00 92.00 116 LYS A O 1
ATOM 954 N N . LEU A 1 117 ? -16.530 -0.074 6.786 1.00 91.50 117 LEU A N 1
ATOM 955 C CA . LEU A 1 117 ? -15.066 -0.036 6.757 1.00 91.50 117 LEU A CA 1
ATOM 956 C C . LEU A 1 117 ? -14.546 0.689 5.509 1.00 91.50 117 LEU A C 1
ATOM 958 O O . LEU A 1 117 ? -13.634 1.511 5.601 1.00 91.50 117 LEU A O 1
ATOM 962 N N . MET A 1 118 ? -15.145 0.416 4.350 1.00 93.88 118 MET A N 1
ATOM 963 C CA . MET A 1 118 ? -14.811 1.086 3.097 1.00 93.88 118 MET A CA 1
ATOM 964 C C . MET A 1 118 ? -15.107 2.589 3.178 1.00 93.88 118 MET A C 1
ATOM 966 O O . MET A 1 118 ? -14.219 3.382 2.883 1.00 93.88 118 MET A O 1
ATOM 970 N N . GLU A 1 119 ? -16.276 3.003 3.665 1.00 92.94 119 GLU A N 1
ATOM 971 C CA . GLU A 1 119 ? -16.634 4.422 3.810 1.00 92.94 119 GLU A CA 1
ATOM 972 C C . GLU A 1 119 ? -15.720 5.161 4.797 1.00 92.94 119 GLU A C 1
ATOM 974 O O . GLU A 1 119 ? -15.235 6.254 4.494 1.00 92.94 119 GLU A O 1
ATOM 979 N N . GLU A 1 120 ? -15.412 4.552 5.944 1.00 91.62 120 GLU A N 1
ATOM 980 C CA . GLU A 1 120 ? -14.489 5.121 6.931 1.00 91.62 120 GLU A CA 1
ATOM 981 C C . GLU A 1 120 ? -13.065 5.253 6.375 1.00 91.62 120 GLU A C 1
ATOM 983 O O . GLU A 1 120 ? -12.395 6.267 6.597 1.00 91.62 120 GLU A O 1
ATOM 988 N N . SER A 1 121 ? -12.608 4.259 5.611 1.00 88.56 121 SER A N 1
ATOM 989 C CA . SER A 1 121 ? -11.304 4.301 4.955 1.00 88.56 121 SER A CA 1
ATOM 990 C C . SER A 1 121 ? -11.249 5.376 3.870 1.00 88.56 121 SER A C 1
ATOM 992 O O . SER A 1 121 ? -10.333 6.201 3.882 1.00 88.56 121 SER A O 1
ATOM 994 N N . VAL A 1 122 ? -12.255 5.440 2.992 1.00 92.12 122 VAL A N 1
ATOM 995 C CA . VAL A 1 122 ? -12.344 6.439 1.915 1.00 92.12 122 VAL A CA 1
ATOM 996 C C . VAL A 1 122 ? -12.369 7.855 2.490 1.00 92.12 122 VAL A C 1
ATOM 998 O O . VAL A 1 122 ? -11.703 8.744 1.957 1.00 92.12 122 VAL A O 1
ATOM 1001 N N . ALA A 1 123 ? -13.096 8.075 3.589 1.00 88.75 123 ALA A N 1
ATOM 1002 C CA . ALA A 1 123 ? -13.173 9.376 4.249 1.00 88.75 123 ALA A CA 1
ATOM 1003 C C . ALA A 1 123 ? -11.826 9.832 4.835 1.00 88.75 123 ALA A C 1
ATOM 1005 O O . ALA A 1 123 ? -11.543 11.029 4.861 1.00 88.75 123 ALA A O 1
ATOM 1006 N N . ARG A 1 124 ? -10.991 8.897 5.308 1.00 86.69 124 ARG A N 1
ATOM 1007 C CA . ARG A 1 124 ? -9.710 9.205 5.969 1.00 86.69 124 ARG A CA 1
ATOM 1008 C C . ARG A 1 124 ? -8.516 9.231 5.025 1.00 86.69 124 ARG A C 1
ATOM 1010 O O . ARG A 1 124 ? -7.618 10.047 5.215 1.00 86.69 124 ARG A O 1
ATOM 1017 N N . PHE A 1 125 ? -8.485 8.329 4.052 1.00 87.12 125 PHE A N 1
ATOM 1018 C CA . PHE A 1 125 ? -7.300 8.059 3.233 1.00 87.12 125 PHE A CA 1
ATOM 1019 C C . PHE A 1 125 ? -7.517 8.334 1.744 1.00 87.12 125 PHE A C 1
ATOM 1021 O O . PHE A 1 125 ? -6.541 8.414 0.998 1.00 87.12 125 PHE A O 1
ATOM 1028 N N . GLY A 1 126 ? -8.766 8.538 1.321 1.00 90.62 126 GLY A N 1
ATOM 1029 C CA . GLY A 1 126 ? -9.137 8.724 -0.078 1.00 90.62 126 GLY A CA 1
ATOM 1030 C C . GLY A 1 126 ? -9.405 7.402 -0.799 1.00 90.62 126 GLY A C 1
ATOM 1031 O O . GLY A 1 126 ? -8.858 6.359 -0.450 1.00 90.62 126 GLY A O 1
ATOM 1032 N N . ALA A 1 127 ? -10.254 7.459 -1.829 1.00 92.06 127 ALA A N 1
ATOM 1033 C CA . ALA A 1 127 ? -10.746 6.273 -2.527 1.00 92.06 127 ALA A CA 1
ATOM 1034 C C . ALA A 1 127 ? -9.634 5.472 -3.217 1.00 92.06 127 ALA A C 1
ATOM 1036 O O . ALA A 1 127 ? -9.608 4.251 -3.090 1.00 92.06 127 ALA A O 1
ATOM 1037 N N . VAL A 1 128 ? -8.677 6.153 -3.855 1.00 92.25 128 VAL A N 1
ATOM 1038 C CA . VAL A 1 128 ? -7.541 5.508 -4.530 1.00 92.25 128 VAL A CA 1
ATOM 1039 C C . VAL A 1 128 ? -6.688 4.708 -3.543 1.00 92.25 128 VAL A C 1
ATOM 1041 O O . VAL A 1 128 ? -6.432 3.531 -3.769 1.00 92.25 128 VAL A O 1
ATOM 1044 N N . ASN A 1 129 ? -6.303 5.298 -2.407 1.00 90.44 129 ASN A N 1
ATOM 1045 C CA . ASN A 1 129 ? -5.488 4.598 -1.408 1.00 90.44 129 ASN A CA 1
ATOM 1046 C C . ASN A 1 129 ? -6.247 3.434 -0.766 1.00 90.44 129 ASN A C 1
ATOM 1048 O O . ASN A 1 129 ? -5.666 2.377 -0.527 1.00 90.44 129 ASN A O 1
ATOM 1052 N N . THR A 1 130 ? -7.548 3.599 -0.514 1.00 92.75 130 THR A N 1
ATOM 1053 C CA . THR A 1 130 ? -8.391 2.507 -0.019 1.00 92.75 130 THR A CA 1
ATOM 1054 C C . THR A 1 130 ? -8.481 1.363 -1.025 1.00 92.75 130 THR A C 1
ATOM 1056 O O . THR A 1 130 ? -8.371 0.204 -0.629 1.00 92.75 130 THR A O 1
ATOM 1059 N N . LEU A 1 131 ? -8.628 1.668 -2.316 1.00 94.12 131 LEU A N 1
ATOM 1060 C CA . LEU A 1 131 ? -8.664 0.676 -3.389 1.00 94.12 131 LEU A CA 1
ATOM 1061 C C . LEU A 1 131 ? -7.328 -0.058 -3.523 1.00 94.12 131 LEU A C 1
ATOM 1063 O O . LEU A 1 131 ? -7.310 -1.288 -3.492 1.00 94.12 131 LEU A O 1
ATOM 1067 N N . LEU A 1 132 ? -6.216 0.680 -3.593 1.00 92.25 132 LEU A N 1
ATOM 1068 C CA . LEU A 1 132 ? -4.870 0.108 -3.653 1.00 92.25 132 LEU A CA 1
ATOM 1069 C C . LEU A 1 132 ? -4.614 -0.812 -2.460 1.00 92.25 132 LEU A C 1
ATOM 1071 O O . LEU A 1 132 ? -4.231 -1.962 -2.656 1.00 92.25 132 LEU A O 1
ATOM 1075 N N . PHE A 1 133 ? -4.897 -0.357 -1.236 1.00 89.81 133 PHE A N 1
ATOM 1076 C CA . PHE A 1 133 ? -4.736 -1.183 -0.041 1.00 89.81 133 PHE A CA 1
ATOM 1077 C C . PHE A 1 133 ? -5.576 -2.460 -0.115 1.00 89.81 133 PHE A C 1
ATOM 1079 O O . PHE A 1 133 ? -5.050 -3.552 0.115 1.00 89.81 133 PHE A O 1
ATOM 1086 N N . ALA A 1 134 ? -6.863 -2.327 -0.449 1.00 88.94 134 ALA A N 1
ATOM 1087 C CA . ALA A 1 134 ? -7.800 -3.441 -0.464 1.00 88.94 134 ALA A CA 1
ATOM 1088 C C . ALA A 1 134 ? -7.444 -4.497 -1.519 1.00 88.94 134 ALA A C 1
ATOM 1090 O O . ALA A 1 134 ? -7.678 -5.681 -1.285 1.00 88.94 134 ALA A O 1
ATOM 1091 N N . VAL A 1 135 ? -6.891 -4.093 -2.664 1.00 89.62 135 VAL A N 1
ATOM 1092 C CA . VAL A 1 135 ? -6.481 -5.013 -3.735 1.00 89.62 135 VAL A CA 1
ATOM 1093 C C . VAL A 1 135 ? -5.103 -5.619 -3.451 1.00 89.62 135 VAL A C 1
ATOM 1095 O O . VAL A 1 135 ? -4.955 -6.840 -3.518 1.00 89.62 135 VAL A O 1
ATOM 1098 N N . LEU A 1 136 ? -4.108 -4.806 -3.075 1.00 84.31 136 LEU A N 1
ATOM 1099 C CA . LEU A 1 136 ? -2.741 -5.276 -2.800 1.00 84.31 136 LEU A CA 1
ATOM 1100 C C . LEU A 1 136 ? -2.704 -6.285 -1.644 1.00 84.31 136 LEU A C 1
ATOM 1102 O O . LEU A 1 136 ? -2.020 -7.299 -1.742 1.00 84.31 136 LEU A O 1
ATOM 1106 N N . ASN A 1 137 ? -3.487 -6.045 -0.587 1.00 81.75 137 ASN A N 1
ATOM 1107 C CA . ASN A 1 137 ? -3.530 -6.892 0.611 1.00 81.75 137 ASN A CA 1
ATOM 1108 C C . ASN A 1 137 ? -4.680 -7.913 0.590 1.00 81.75 137 ASN A C 1
ATOM 1110 O O . ASN A 1 137 ? -5.003 -8.485 1.628 1.00 81.75 137 ASN A O 1
ATOM 1114 N N . SER A 1 138 ? -5.326 -8.120 -0.565 1.00 82.31 138 SER A N 1
ATOM 1115 C CA . SER A 1 138 ? -6.388 -9.120 -0.754 1.00 82.31 138 SER A CA 1
ATOM 1116 C C . SER A 1 138 ? -7.494 -9.069 0.305 1.00 82.31 138 SER A C 1
ATOM 1118 O O . SER A 1 138 ? -7.932 -10.097 0.827 1.00 82.31 138 SER A O 1
ATOM 1120 N N . VAL A 1 139 ? -7.974 -7.865 0.626 1.00 83.19 139 VAL A N 1
ATOM 1121 C CA . VAL A 1 139 ? -9.054 -7.703 1.602 1.00 83.19 139 VAL A CA 1
ATOM 1122 C C . VAL A 1 139 ? -10.288 -8.484 1.142 1.00 83.19 139 VAL A C 1
ATOM 1124 O O . VAL A 1 139 ? -10.683 -8.515 -0.023 1.00 83.19 139 VAL A O 1
ATOM 1127 N N . VAL A 1 140 ? -10.945 -9.152 2.080 1.00 84.12 140 VAL A N 1
ATOM 1128 C CA . VAL A 1 140 ? -12.076 -10.033 1.783 1.00 84.12 140 VAL A CA 1
ATOM 1129 C C . VAL A 1 140 ? -13.407 -9.277 1.674 1.00 84.12 140 VAL A C 1
ATOM 1131 O O . VAL A 1 140 ? -14.430 -9.720 2.188 1.00 84.12 140 VAL A O 1
ATOM 1134 N N . PHE A 1 141 ? -13.431 -8.136 0.978 1.00 89.06 141 PHE A N 1
ATOM 1135 C CA . PHE A 1 141 ? -14.691 -7.443 0.701 1.00 89.06 141 PHE A CA 1
ATOM 1136 C C . PHE A 1 141 ? -15.578 -8.223 -0.287 1.00 89.06 141 PHE A C 1
ATOM 1138 O O . PHE A 1 141 ? -15.057 -8.936 -1.164 1.00 89.06 141 PHE A O 1
ATOM 1145 N N . PRO A 1 142 ? -16.911 -8.051 -0.192 1.00 90.00 142 PRO A N 1
ATOM 1146 C CA . PRO A 1 142 ? -17.836 -8.453 -1.241 1.00 90.00 142 PRO A CA 1
ATOM 1147 C C . PRO A 1 142 ? -17.577 -7.697 -2.543 1.00 90.00 142 PRO A C 1
ATOM 1149 O O . PRO A 1 142 ? -17.196 -6.523 -2.534 1.00 90.00 142 PRO A O 1
ATOM 1152 N N . LYS A 1 143 ? -17.859 -8.341 -3.679 1.00 90.38 143 LYS A N 1
ATOM 1153 C CA . LYS A 1 143 ? -17.649 -7.748 -5.012 1.00 90.38 143 LYS A CA 1
ATOM 1154 C C . LYS A 1 143 ? -18.358 -6.398 -5.182 1.00 90.38 143 LYS A C 1
ATOM 1156 O O . LYS A 1 143 ? -17.762 -5.462 -5.698 1.00 90.38 143 LYS A O 1
ATOM 1161 N N . SER A 1 144 ? -19.582 -6.263 -4.667 1.00 92.19 144 SER A N 1
ATOM 1162 C CA . SER A 1 144 ? -20.347 -5.009 -4.747 1.00 92.19 144 SER A CA 1
ATOM 1163 C C . SER A 1 144 ? -19.663 -3.833 -4.040 1.00 92.19 144 SER A C 1
ATOM 1165 O O . SER A 1 144 ? -19.827 -2.684 -4.442 1.00 92.19 144 SER A O 1
ATOM 1167 N N . VAL A 1 145 ? -18.898 -4.103 -2.975 1.00 93.12 145 VAL A N 1
ATOM 1168 C CA . VAL A 1 145 ? -18.142 -3.074 -2.244 1.00 93.12 145 VAL A CA 1
ATOM 1169 C C . VAL A 1 145 ? -16.921 -2.645 -3.053 1.00 93.12 145 VAL A C 1
ATOM 1171 O O . VAL A 1 145 ? -16.638 -1.452 -3.128 1.00 93.12 145 VAL A O 1
ATOM 1174 N N . TYR A 1 146 ? -16.248 -3.588 -3.719 1.00 92.31 146 TYR A N 1
ATOM 1175 C CA . TYR A 1 146 ? -15.162 -3.274 -4.648 1.00 92.31 146 TYR A CA 1
ATOM 1176 C C . TYR A 1 146 ? -15.633 -2.455 -5.850 1.00 92.31 146 TYR A C 1
ATOM 1178 O O . TYR A 1 146 ? -14.978 -1.481 -6.201 1.00 92.31 146 TYR A O 1
ATOM 1186 N N . GLU A 1 147 ? -16.774 -2.793 -6.450 1.00 93.56 147 GLU A N 1
ATOM 1187 C CA . GLU A 1 147 ? -17.346 -2.029 -7.569 1.00 93.56 147 GLU A CA 1
ATOM 1188 C C . GLU A 1 147 ? -17.670 -0.586 -7.154 1.00 93.56 147 GLU A C 1
ATOM 1190 O O . GLU A 1 147 ? -17.285 0.359 -7.844 1.00 93.56 147 GLU A O 1
AT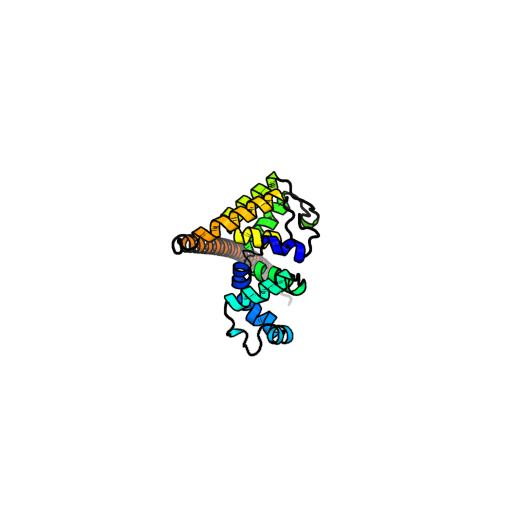OM 1195 N N . LYS A 1 148 ? -18.294 -0.397 -5.979 1.00 93.50 148 LYS A N 1
ATOM 1196 C CA . LYS A 1 148 ? -18.554 0.939 -5.413 1.00 93.50 148 LYS A CA 1
ATOM 1197 C C . LYS A 1 148 ? -17.252 1.706 -5.163 1.00 93.50 148 LYS A C 1
ATOM 1199 O O . LYS A 1 148 ? -17.169 2.888 -5.483 1.00 93.50 148 LYS A O 1
ATOM 1204 N N . LEU A 1 149 ? -16.240 1.045 -4.606 1.00 93.19 149 LEU A N 1
ATOM 1205 C CA . LEU A 1 149 ? -14.941 1.653 -4.324 1.00 93.19 149 LEU A CA 1
ATOM 1206 C C . LEU A 1 149 ? -14.188 2.041 -5.606 1.00 93.19 149 LEU A C 1
ATOM 1208 O O . LEU A 1 149 ? -13.619 3.128 -5.658 1.00 93.19 149 LEU A O 1
ATOM 1212 N N . SER A 1 150 ? -14.232 1.195 -6.637 1.00 92.81 150 SER A N 1
ATOM 1213 C CA . SER A 1 150 ? -13.646 1.470 -7.953 1.00 92.81 150 SER A CA 1
ATOM 1214 C C . SER A 1 150 ? -14.276 2.710 -8.582 1.00 92.81 150 SER A C 1
ATOM 1216 O O . SER A 1 150 ? -13.563 3.628 -8.971 1.00 92.81 150 SER A O 1
ATOM 1218 N N . ALA A 1 151 ? -15.610 2.802 -8.582 1.00 92.00 151 ALA A N 1
ATOM 1219 C CA . ALA A 1 151 ? -16.313 3.974 -9.103 1.00 92.00 151 ALA A CA 1
ATOM 1220 C C . ALA A 1 151 ? -15.948 5.266 -8.343 1.00 92.00 151 ALA A C 1
ATOM 1222 O O . ALA A 1 151 ? -15.776 6.322 -8.945 1.00 92.00 151 ALA A O 1
ATOM 1223 N N . LEU A 1 152 ? -15.785 5.197 -7.016 1.00 91.19 152 LEU A N 1
ATOM 1224 C CA . LEU A 1 152 ? -15.354 6.347 -6.210 1.00 91.19 152 LEU A CA 1
ATOM 1225 C C . LEU A 1 152 ? -13.907 6.777 -6.495 1.00 91.19 152 LEU A C 1
ATOM 1227 O O . LEU A 1 152 ? -13.579 7.950 -6.299 1.00 91.19 152 LEU A O 1
ATOM 1231 N N . ALA A 1 153 ? -13.044 5.842 -6.894 1.00 89.88 153 ALA A N 1
ATOM 1232 C CA . ALA A 1 153 ? -11.656 6.120 -7.238 1.00 89.88 153 ALA A CA 1
ATOM 1233 C C . ALA A 1 153 ? -11.531 6.770 -8.627 1.00 89.88 153 ALA A C 1
ATOM 1235 O O . ALA A 1 153 ? -10.734 7.692 -8.777 1.00 89.88 153 ALA A O 1
ATOM 1236 N N . GLU A 1 154 ? -12.373 6.380 -9.589 1.00 85.56 154 GLU A N 1
ATOM 1237 C CA . GLU A 1 154 ? -12.428 6.990 -10.928 1.00 85.56 154 GLU A CA 1
ATOM 1238 C C . GLU A 1 154 ? -12.958 8.435 -10.895 1.00 85.56 154 GLU A C 1
ATOM 1240 O O . GLU A 1 154 ? -12.373 9.325 -11.503 1.00 85.56 154 GLU A O 1
ATOM 1245 N N . VAL A 1 155 ? -14.020 8.710 -10.126 1.00 72.69 155 VAL A N 1
ATOM 1246 C CA . VAL A 1 155 ? -14.660 10.045 -10.076 1.00 72.69 155 VAL A CA 1
ATOM 1247 C C . VAL A 1 155 ? -13.766 11.125 -9.441 1.00 72.69 155 VAL A C 1
ATOM 1249 O O . VAL A 1 155 ? -13.948 12.312 -9.700 1.00 72.69 155 VAL A O 1
ATOM 1252 N N . LYS A 1 156 ? -12.803 10.754 -8.586 1.00 58.09 156 LYS A N 1
ATOM 1253 C CA . LYS A 1 156 ? -11.941 11.725 -7.883 1.00 58.09 156 LYS A CA 1
ATOM 1254 C C . LYS A 1 156 ? -10.668 12.114 -8.636 1.00 58.09 156 LYS A C 1
ATOM 1256 O O . LYS A 1 156 ? -10.119 13.166 -8.318 1.00 58.09 156 LYS A O 1
ATOM 1261 N N . GLU A 1 157 ? -10.229 11.340 -9.629 1.00 51.50 157 GLU A N 1
ATOM 1262 C CA . GLU A 1 157 ? -9.085 11.722 -10.476 1.00 51.50 157 GLU A CA 1
ATOM 1263 C C . GLU A 1 157 ? -9.385 12.973 -11.325 1.00 51.50 157 GLU A C 1
ATOM 1265 O O . GLU A 1 157 ? -8.475 13.752 -11.586 1.00 51.50 157 GLU A O 1
ATOM 1270 N N . GLU A 1 158 ? -10.655 13.248 -11.653 1.00 44.81 158 GLU A N 1
ATOM 1271 C CA . GLU A 1 158 ? -11.058 14.463 -12.387 1.00 44.81 158 GLU A CA 1
ATOM 1272 C C . GLU A 1 158 ? -11.065 15.751 -11.534 1.00 44.81 158 GLU A C 1
ATOM 1274 O O . GLU A 1 158 ? -11.080 16.848 -12.087 1.00 44.81 158 GLU A O 1
ATOM 1279 N N . VAL A 1 159 ? -11.047 15.657 -10.196 1.00 45.44 159 VAL A N 1
ATOM 1280 C CA . VAL A 1 159 ? -11.171 16.827 -9.293 1.00 45.44 159 VAL A CA 1
ATOM 1281 C C . VAL A 1 159 ? -9.831 17.224 -8.648 1.00 45.44 159 VAL A C 1
ATOM 1283 O O . VAL A 1 159 ? -9.655 18.365 -8.226 1.00 45.44 159 VAL A O 1
ATOM 1286 N N . GLU A 1 160 ? -8.839 16.327 -8.597 1.00 41.94 160 GLU A N 1
ATOM 1287 C CA . GLU A 1 160 ? -7.536 16.615 -7.967 1.00 41.94 160 GLU A CA 1
ATOM 1288 C C . GLU A 1 160 ? -6.623 17.566 -8.775 1.00 41.94 160 GLU A C 1
ATOM 1290 O O . GLU A 1 160 ? -5.625 18.038 -8.230 1.00 41.94 160 GLU A O 1
ATOM 1295 N N . GLU A 1 161 ? -6.979 17.957 -10.008 1.00 41.38 161 GLU A N 1
ATOM 1296 C CA . GLU A 1 161 ? -6.289 19.046 -10.728 1.00 41.38 161 GLU A CA 1
ATOM 1297 C C . GLU A 1 161 ? -6.635 20.464 -10.209 1.00 41.38 161 GLU A C 1
ATOM 1299 O O . GLU A 1 161 ? -5.959 21.416 -10.602 1.00 41.38 161 GLU A O 1
ATOM 1304 N N . SER A 1 162 ? -7.612 20.646 -9.296 1.00 37.56 162 SER A N 1
ATOM 1305 C CA . SER A 1 162 ? -8.028 21.991 -8.833 1.00 37.56 162 SER A CA 1
ATOM 1306 C C . SER A 1 162 ? -7.838 22.336 -7.344 1.00 37.56 162 SER A C 1
ATOM 1308 O O . SER A 1 162 ? -7.877 23.521 -7.025 1.00 37.56 162 SER A O 1
ATOM 1310 N N . ASP A 1 163 ? -7.587 21.388 -6.430 1.00 40.84 163 ASP A N 1
ATOM 1311 C CA . ASP A 1 163 ? -7.586 21.657 -4.970 1.00 40.84 163 ASP A CA 1
ATOM 1312 C C . ASP A 1 163 ? -6.225 21.395 -4.286 1.00 40.84 163 ASP A C 1
ATOM 1314 O O . ASP A 1 163 ? -6.059 20.485 -3.464 1.00 40.84 163 ASP A O 1
ATOM 1318 N N . SER A 1 164 ? -5.218 22.219 -4.600 1.00 54.31 164 SER A N 1
ATOM 1319 C CA . SER A 1 164 ? -3.826 22.008 -4.164 1.00 54.31 164 SER A CA 1
ATOM 1320 C C . SER A 1 164 ? -3.363 22.788 -2.918 1.00 54.31 164 SER A C 1
ATOM 1322 O O . SER A 1 164 ? -2.164 22.793 -2.647 1.00 54.31 164 SER A O 1
ATOM 1324 N N . SER A 1 165 ? -4.241 23.444 -2.147 1.00 45.09 165 SER A N 1
ATOM 1325 C CA . SER A 1 165 ? -3.819 24.192 -0.938 1.00 45.09 165 SER A CA 1
ATOM 1326 C C . SER A 1 165 ? -4.548 23.750 0.335 1.00 45.09 165 SER A C 1
ATOM 1328 O O . SER A 1 165 ? -3.914 23.243 1.261 1.00 45.09 165 SER A O 1
ATOM 1330 N N . ASP A 1 166 ? -5.880 23.809 0.358 1.00 50.28 166 ASP A N 1
ATOM 1331 C CA . ASP A 1 166 ? -6.668 23.519 1.570 1.00 50.28 166 ASP A CA 1
ATOM 1332 C C . ASP A 1 166 ? -6.642 22.036 1.978 1.00 50.28 166 ASP A C 1
ATOM 1334 O O . ASP A 1 166 ? -6.719 21.680 3.159 1.00 50.28 166 ASP A O 1
ATOM 1338 N N . SER A 1 167 ? -6.512 21.136 1.001 1.00 58.34 167 SER A N 1
ATOM 1339 C CA . SER A 1 167 ? -6.423 19.690 1.235 1.00 58.34 167 SER A CA 1
ATOM 1340 C C . SER A 1 167 ? -5.078 19.285 1.852 1.00 58.34 167 SER A C 1
ATOM 1342 O O . SER A 1 167 ? -5.003 18.331 2.633 1.00 58.34 167 SER A O 1
ATOM 1344 N N . LEU A 1 168 ? -4.020 20.035 1.535 1.00 53.59 168 LEU A N 1
ATOM 1345 C CA . LEU A 1 168 ? -2.672 19.834 2.049 1.00 53.59 168 LEU A CA 1
ATOM 1346 C C . LEU A 1 168 ? -2.569 20.346 3.489 1.00 53.59 168 LEU A C 1
ATOM 1348 O O . LEU A 1 168 ? -2.025 19.659 4.351 1.00 53.59 168 LEU A O 1
ATOM 1352 N N . GLU A 1 169 ? -3.164 21.505 3.762 1.00 56.84 169 GLU A N 1
ATOM 1353 C CA . GLU A 1 169 ? -3.187 22.128 5.086 1.00 56.84 169 GLU A CA 1
ATOM 1354 C C . GLU A 1 169 ? -3.928 21.256 6.108 1.00 56.84 169 GLU A C 1
ATOM 1356 O O . GLU A 1 169 ? -3.378 20.942 7.162 1.00 56.84 169 GLU A O 1
ATOM 1361 N N . ARG A 1 170 ? -5.093 20.702 5.743 1.00 66.75 170 ARG A N 1
ATOM 1362 C CA . ARG A 1 170 ? -5.822 19.744 6.598 1.00 66.75 170 ARG A CA 1
ATOM 1363 C C . ARG A 1 170 ? -5.047 18.449 6.852 1.00 66.75 170 ARG A C 1
ATOM 1365 O O . ARG A 1 170 ? -5.135 17.880 7.942 1.00 66.75 170 ARG A O 1
ATOM 1372 N N . LYS A 1 171 ? -4.289 17.959 5.862 1.00 65.75 171 LYS A N 1
ATOM 1373 C CA . LYS A 1 171 ? -3.410 16.788 6.036 1.00 65.75 171 LYS A CA 1
ATOM 1374 C C . LYS A 1 171 ? -2.273 17.104 7.011 1.00 65.75 171 LYS A C 1
ATOM 1376 O O . LYS A 1 171 ? -1.993 16.282 7.885 1.00 65.75 171 LYS A O 1
ATOM 1381 N N . TYR A 1 172 ? -1.658 18.281 6.907 1.00 70.06 172 TYR A N 1
ATOM 1382 C CA . TYR A 1 172 ? -0.610 18.714 7.831 1.00 70.06 172 TYR A CA 1
ATOM 1383 C C . TYR A 1 172 ? -1.140 18.973 9.244 1.00 70.06 172 TYR A C 1
ATOM 1385 O O . TYR A 1 172 ? -0.529 18.499 10.199 1.00 70.06 172 TYR A O 1
ATOM 1393 N N . GLU A 1 173 ? -2.299 19.612 9.401 1.00 71.50 173 GLU A N 1
ATOM 1394 C CA . GLU A 1 173 ? -2.942 19.806 10.709 1.00 71.50 173 GLU A CA 1
ATOM 1395 C C . GLU A 1 173 ? -3.230 18.475 11.408 1.00 71.50 173 GLU A C 1
ATOM 1397 O O . GLU A 1 173 ? -2.940 18.309 12.594 1.00 71.50 173 GLU A O 1
ATOM 1402 N N . GLN A 1 174 ? -3.747 17.481 10.679 1.00 77.25 174 GLN A N 1
ATOM 1403 C CA . GLN A 1 174 ? -3.974 16.154 11.252 1.00 77.25 174 GLN A CA 1
ATOM 1404 C C . GLN A 1 174 ? -2.669 15.452 11.635 1.00 77.25 174 GLN A C 1
ATOM 1406 O O . GLN A 1 174 ? -2.630 14.761 12.655 1.00 77.25 174 GLN A O 1
ATOM 1411 N N . GLN A 1 175 ? -1.599 15.614 10.851 1.00 71.69 175 GLN A N 1
ATOM 1412 C CA . GLN A 1 175 ? -0.287 15.062 11.193 1.00 71.69 175 GLN A CA 1
ATOM 1413 C C . GLN A 1 175 ? 0.300 15.724 12.441 1.00 71.69 175 GLN A C 1
ATOM 1415 O O . GLN A 1 175 ? 0.796 15.006 13.309 1.00 71.69 175 GLN A O 1
ATOM 1420 N N . ILE A 1 176 ? 0.194 17.050 12.564 1.00 76.31 176 ILE A N 1
ATOM 1421 C CA . ILE A 1 176 ? 0.645 17.810 13.739 1.00 76.31 176 ILE A CA 1
ATOM 1422 C C . ILE A 1 176 ? -0.112 17.344 14.979 1.00 76.31 176 ILE A C 1
ATOM 1424 O O . ILE A 1 176 ? 0.518 16.906 15.939 1.00 76.31 176 ILE A O 1
ATOM 1428 N N . LYS A 1 177 ? -1.446 17.301 14.919 1.00 81.38 177 LYS A N 1
ATOM 1429 C CA . LYS A 1 177 ? -2.282 16.877 16.048 1.00 81.38 177 LYS A CA 1
ATOM 1430 C C . LYS A 1 177 ? -1.971 15.449 16.510 1.00 81.38 177 LYS A C 1
ATOM 1432 O O . LYS A 1 177 ? -1.873 15.172 17.701 1.00 81.38 177 LYS A O 1
ATOM 1437 N N . ARG A 1 178 ? -1.748 14.521 15.572 1.00 72.06 178 ARG A N 1
ATOM 1438 C CA . ARG A 1 178 ? -1.335 13.141 15.895 1.00 72.06 178 ARG A CA 1
ATOM 1439 C C . ARG A 1 178 ? 0.064 13.081 16.509 1.00 72.06 178 ARG A C 1
ATOM 1441 O O . ARG A 1 178 ? 0.330 12.213 17.344 1.00 72.06 178 ARG A O 1
ATOM 1448 N N . LEU A 1 179 ? 0.973 13.956 16.079 1.00 73.62 179 LEU A N 1
ATOM 1449 C CA . LEU A 1 179 ? 2.314 14.065 16.649 1.00 73.62 179 LEU A CA 1
ATOM 1450 C C . LEU A 1 179 ? 2.237 14.568 18.095 1.00 73.62 179 LEU A C 1
ATOM 1452 O O . LEU A 1 179 ? 2.866 13.981 18.974 1.00 73.62 179 LEU A O 1
ATOM 1456 N N . GLU A 1 180 ? 1.426 15.596 18.335 1.00 72.75 180 GLU A N 1
ATOM 1457 C CA . GLU A 1 180 ? 1.154 16.161 19.659 1.00 72.75 180 GLU A CA 1
ATOM 1458 C C . GLU A 1 180 ? 0.593 15.095 20.604 1.00 72.75 180 GLU A C 1
ATOM 1460 O O . GLU A 1 180 ? 1.195 14.834 21.644 1.00 72.75 180 GLU A O 1
ATOM 1465 N N . GLU A 1 181 ? -0.447 14.362 20.197 1.00 81.19 181 GLU A N 1
ATOM 1466 C CA . GLU A 1 181 ? -1.031 13.279 21.004 1.00 81.19 181 GLU A CA 1
ATOM 1467 C C . GLU A 1 181 ? -0.010 12.173 21.350 1.00 81.19 181 GLU A C 1
ATOM 1469 O O . GLU A 1 181 ? -0.013 11.620 22.459 1.00 81.19 181 GLU A O 1
ATOM 1474 N N . ARG A 1 182 ? 0.900 11.832 20.422 1.00 74.94 182 ARG A N 1
ATOM 1475 C CA . ARG A 1 182 ? 1.987 10.867 20.682 1.00 74.94 182 ARG A CA 1
ATOM 1476 C C . ARG A 1 182 ? 2.994 11.408 21.694 1.00 74.94 182 ARG A C 1
ATOM 1478 O O . ARG A 1 182 ? 3.425 10.656 22.574 1.00 74.94 182 ARG A O 1
ATOM 1485 N N . TYR A 1 183 ? 3.386 12.674 21.571 1.00 66.38 183 TYR A N 1
ATOM 1486 C CA . TYR A 1 183 ? 4.330 13.300 22.494 1.00 66.38 183 TYR A CA 1
ATOM 1487 C C . TYR A 1 183 ? 3.727 13.493 23.885 1.00 66.38 183 TYR A C 1
ATOM 1489 O O . TYR A 1 183 ? 4.406 13.181 24.863 1.00 66.38 183 TYR A O 1
ATOM 1497 N N . GLU A 1 184 ? 2.457 13.878 23.991 1.00 78.94 184 GLU A N 1
ATOM 1498 C CA . GLU A 1 184 ? 1.741 13.978 25.268 1.00 78.94 184 GLU A CA 1
ATOM 1499 C C . GLU A 1 184 ? 1.669 12.629 25.988 1.00 78.94 184 GLU A C 1
ATOM 1501 O O . GLU A 1 184 ? 2.031 12.526 27.162 1.00 78.94 184 GLU A O 1
ATOM 1506 N N . LYS A 1 185 ? 1.297 11.550 25.283 1.00 73.88 185 LYS A N 1
ATOM 1507 C CA . LYS A 1 185 ? 1.306 10.196 25.869 1.00 73.88 185 LYS A CA 1
ATOM 1508 C C . LYS A 1 185 ? 2.697 9.777 26.337 1.00 73.88 185 LYS A C 1
ATOM 1510 O O . LYS A 1 185 ? 2.824 9.136 27.383 1.00 73.88 185 LYS A O 1
ATOM 1515 N N . LYS A 1 186 ? 3.743 10.124 25.581 1.00 58.91 186 LYS A N 1
ATOM 1516 C CA . LYS A 1 186 ? 5.132 9.809 25.939 1.00 58.91 186 LYS A CA 1
ATOM 1517 C C . LYS A 1 186 ? 5.588 10.592 27.171 1.00 58.91 186 LYS A C 1
ATOM 1519 O O . LYS A 1 186 ? 6.204 9.996 28.051 1.00 58.91 186 LYS A O 1
ATOM 1524 N N . LEU A 1 187 ? 5.250 11.879 27.255 1.00 61.22 187 LEU A N 1
ATOM 1525 C CA . LEU A 1 187 ? 5.505 12.737 28.416 1.00 61.22 187 LEU A CA 1
ATOM 1526 C C . LEU A 1 187 ? 4.816 12.188 29.667 1.00 61.22 187 LEU A C 1
ATOM 1528 O O . LEU A 1 187 ? 5.496 11.899 30.649 1.00 61.22 187 LEU A O 1
ATOM 1532 N N . ALA A 1 188 ? 3.516 11.903 29.594 1.00 63.25 188 ALA A N 1
ATOM 1533 C CA . ALA A 1 188 ? 2.764 11.338 30.715 1.00 63.25 188 ALA A CA 1
ATOM 1534 C C . ALA A 1 188 ? 3.310 9.968 31.164 1.00 63.25 188 ALA A C 1
ATOM 1536 O O . ALA A 1 188 ? 3.363 9.660 32.357 1.00 63.25 188 ALA A O 1
ATOM 1537 N N . GLY A 1 189 ? 3.742 9.126 30.219 1.00 60.50 189 GLY A N 1
ATOM 1538 C CA . GLY A 1 189 ? 4.395 7.851 30.526 1.00 60.50 189 GLY A CA 1
ATOM 1539 C C . GLY A 1 189 ? 5.750 8.028 31.218 1.00 60.50 189 GLY A C 1
ATOM 1540 O O . GLY A 1 189 ? 6.058 7.310 32.172 1.00 60.50 189 GLY A O 1
ATOM 1541 N N . MET A 1 190 ? 6.545 9.002 30.773 1.00 53.59 190 MET A N 1
ATOM 1542 C CA . MET A 1 190 ? 7.852 9.311 31.350 1.00 53.59 190 MET A CA 1
ATOM 1543 C C . MET A 1 190 ? 7.727 9.890 32.764 1.00 53.59 190 MET A C 1
ATOM 1545 O O . MET A 1 190 ? 8.466 9.472 33.653 1.00 53.59 190 MET A O 1
ATOM 1549 N N . GLU A 1 191 ? 6.749 10.767 33.001 1.00 55.47 191 GLU A N 1
ATOM 1550 C CA . GLU A 1 191 ? 6.433 11.300 34.332 1.00 55.47 191 GLU A CA 1
ATOM 1551 C C . GLU A 1 191 ? 6.026 10.194 35.309 1.00 55.47 191 GLU A C 1
ATOM 1553 O O . GLU A 1 191 ? 6.567 10.108 36.413 1.00 55.47 191 GLU A O 1
ATOM 1558 N N . ARG A 1 192 ? 5.131 9.286 34.897 1.00 63.84 192 ARG A N 1
ATOM 1559 C CA . ARG A 1 192 ? 4.727 8.141 35.732 1.00 63.84 192 ARG A CA 1
ATOM 1560 C C . ARG A 1 192 ? 5.907 7.240 36.075 1.00 63.84 192 ARG A C 1
ATOM 1562 O O . ARG A 1 192 ? 6.029 6.810 37.221 1.00 63.84 192 ARG A O 1
ATOM 1569 N N . LYS A 1 193 ? 6.782 6.970 35.102 1.00 61.69 193 LYS A N 1
ATOM 1570 C CA . LYS A 1 193 ? 7.989 6.164 35.319 1.00 61.69 193 LYS A CA 1
ATOM 1571 C C . LYS A 1 193 ? 8.947 6.847 36.294 1.00 61.69 193 LYS A C 1
ATOM 1573 O O . LYS A 1 193 ? 9.398 6.214 37.240 1.00 61.69 193 LYS A O 1
ATOM 1578 N N . TYR A 1 194 ? 9.191 8.142 36.119 1.00 62.50 194 TYR A N 1
ATOM 1579 C CA . TYR A 1 194 ? 10.034 8.923 37.021 1.00 62.50 194 TYR A CA 1
ATOM 1580 C C . TYR A 1 194 ? 9.506 8.912 38.467 1.00 62.50 194 TYR A C 1
ATOM 1582 O O . TYR A 1 194 ? 10.267 8.711 39.417 1.00 62.50 194 TYR A O 1
ATOM 1590 N N . LEU A 1 195 ? 8.192 9.053 38.660 1.00 64.81 195 LEU A N 1
ATOM 1591 C CA . LEU A 1 195 ? 7.571 8.970 39.987 1.00 64.81 195 LEU A CA 1
ATOM 1592 C C . LEU A 1 195 ? 7.702 7.571 40.613 1.00 64.81 195 LEU A C 1
ATOM 1594 O O . LEU A 1 195 ? 7.980 7.453 41.807 1.00 64.81 195 LEU A O 1
ATOM 1598 N N . ALA A 1 196 ? 7.549 6.511 39.820 1.00 61.12 196 ALA A N 1
ATOM 1599 C CA . ALA A 1 196 ? 7.717 5.138 40.292 1.00 61.12 196 ALA A CA 1
ATOM 1600 C C . ALA A 1 196 ? 9.176 4.836 40.682 1.00 61.12 196 ALA A C 1
ATOM 1602 O O . ALA A 1 196 ? 9.429 4.309 41.770 1.00 61.12 196 ALA A O 1
ATOM 1603 N N . ASP A 1 197 ? 10.133 5.232 39.842 1.00 58.84 197 ASP A N 1
ATOM 1604 C CA . ASP A 1 197 ? 11.565 5.013 40.066 1.00 58.84 197 ASP A CA 1
ATOM 1605 C C . ASP A 1 197 ? 12.056 5.799 41.291 1.00 58.84 197 ASP A C 1
ATOM 1607 O O . ASP A 1 197 ? 12.769 5.263 42.141 1.00 58.84 197 ASP A O 1
ATOM 1611 N N . THR A 1 198 ? 11.608 7.047 41.461 1.00 71.81 198 THR A N 1
ATOM 1612 C CA . THR A 1 198 ? 11.944 7.847 42.652 1.00 71.81 198 THR A CA 1
ATOM 1613 C C . THR A 1 198 ? 11.355 7.260 43.937 1.00 71.81 198 THR A C 1
ATOM 1615 O O . THR A 1 198 ? 12.024 7.270 44.973 1.00 71.81 198 THR A O 1
ATOM 1618 N N . ALA A 1 199 ? 10.142 6.700 43.903 1.00 71.12 199 ALA A N 1
ATOM 1619 C CA . ALA A 1 199 ? 9.555 6.009 45.052 1.00 71.12 199 ALA A CA 1
ATOM 1620 C C . ALA A 1 199 ? 10.313 4.715 45.402 1.00 71.12 199 ALA A C 1
ATOM 1622 O O . ALA A 1 199 ? 10.588 4.451 46.578 1.00 71.12 199 ALA A O 1
ATOM 1623 N N . ALA A 1 200 ? 10.704 3.933 44.391 1.00 66.12 200 ALA A N 1
ATOM 1624 C CA . ALA A 1 200 ? 11.495 2.718 44.570 1.00 66.12 200 ALA A CA 1
ATOM 1625 C C . ALA A 1 200 ? 12.885 3.021 45.151 1.00 66.12 200 ALA A C 1
ATOM 1627 O O . ALA A 1 200 ? 13.295 2.382 46.123 1.00 66.12 200 ALA A O 1
ATOM 1628 N N . LEU A 1 201 ? 13.570 4.042 44.630 1.00 68.81 201 LEU A N 1
ATOM 1629 C CA . LEU A 1 201 ? 14.868 4.495 45.136 1.00 68.81 201 LEU A CA 1
ATOM 1630 C C . LEU A 1 201 ? 14.774 4.985 46.583 1.00 68.81 201 LEU A C 1
ATOM 1632 O O . LEU A 1 201 ? 15.587 4.587 47.414 1.00 68.81 201 LEU A O 1
ATOM 1636 N N . LYS A 1 202 ? 13.747 5.769 46.938 1.00 72.69 202 LYS A N 1
ATOM 1637 C CA . LYS A 1 202 ? 13.515 6.187 48.335 1.00 72.69 202 LYS A CA 1
ATOM 1638 C C . LYS A 1 202 ? 13.339 4.990 49.274 1.00 72.69 202 LYS A C 1
ATOM 1640 O O . LYS A 1 202 ? 13.892 4.981 50.374 1.00 72.69 202 LYS A O 1
ATOM 1645 N N . LYS A 1 203 ? 12.614 3.955 48.838 1.00 74.88 203 LYS A N 1
ATOM 1646 C CA . LYS A 1 203 ? 12.429 2.714 49.607 1.00 74.88 203 LYS A CA 1
ATOM 1647 C C . LYS A 1 203 ? 13.740 1.942 49.770 1.00 74.88 203 LYS A C 1
ATOM 1649 O O . LYS A 1 203 ? 14.024 1.447 50.864 1.00 74.88 203 LYS A O 1
ATOM 1654 N N . GLN A 1 204 ? 14.549 1.857 48.715 1.00 74.00 204 GLN A N 1
ATOM 1655 C CA . GLN A 1 204 ? 15.876 1.237 48.771 1.00 74.00 204 GLN A CA 1
ATOM 1656 C C . GLN A 1 204 ? 16.811 1.996 49.715 1.00 74.00 204 GLN A C 1
ATOM 1658 O O . GLN A 1 204 ? 17.422 1.367 50.573 1.00 74.00 204 GLN A O 1
ATOM 1663 N N . ILE A 1 205 ? 16.851 3.330 49.637 1.00 75.88 205 ILE A N 1
ATOM 1664 C CA . ILE A 1 205 ? 17.639 4.180 50.542 1.00 75.88 205 ILE A CA 1
ATOM 1665 C C . ILE A 1 205 ? 17.222 3.948 51.995 1.00 75.88 205 ILE A C 1
ATOM 1667 O O . ILE A 1 205 ? 18.076 3.674 52.830 1.00 75.88 205 ILE A O 1
ATOM 1671 N N . SER A 1 206 ? 15.921 3.957 52.298 1.00 77.88 206 SER A N 1
ATOM 1672 C CA . SER A 1 206 ? 15.425 3.683 53.655 1.00 77.88 206 SER A CA 1
ATOM 1673 C C . SER A 1 206 ? 15.804 2.280 54.149 1.00 77.88 206 SER A C 1
ATOM 1675 O O . SER A 1 206 ? 16.180 2.098 55.307 1.00 77.88 206 SER A O 1
ATOM 1677 N N . THR A 1 207 ? 15.757 1.281 53.265 1.00 78.25 207 THR A N 1
ATOM 1678 C CA . THR A 1 207 ? 16.153 -0.097 53.588 1.00 78.25 207 THR A CA 1
ATOM 1679 C C . THR A 1 207 ? 17.653 -0.198 53.862 1.00 78.25 207 THR A C 1
ATOM 1681 O O . THR A 1 207 ? 18.056 -0.852 54.821 1.00 78.25 207 THR A O 1
ATOM 1684 N N . LEU A 1 208 ? 18.482 0.464 53.055 1.00 77.56 208 LEU A N 1
ATOM 1685 C CA . LEU A 1 208 ? 19.933 0.509 53.237 1.00 77.56 208 LEU A CA 1
ATOM 1686 C C . LEU A 1 208 ? 20.312 1.265 54.514 1.00 77.56 208 LEU A C 1
ATOM 1688 O O . LEU A 1 208 ? 21.127 0.770 55.281 1.00 77.56 208 LEU A O 1
ATOM 1692 N N . GLN A 1 209 ? 19.660 2.392 54.805 1.00 77.81 209 GLN A N 1
ATOM 1693 C CA . GLN A 1 209 ? 19.838 3.142 56.054 1.00 77.81 209 GLN A CA 1
ATOM 1694 C C . GLN A 1 209 ? 19.476 2.307 57.291 1.00 77.81 209 GLN A C 1
ATOM 1696 O O . GLN A 1 209 ? 20.181 2.356 58.297 1.00 77.81 209 GLN A O 1
ATOM 1701 N N . ARG A 1 210 ? 18.413 1.493 57.219 1.00 78.44 210 ARG A N 1
ATOM 1702 C CA . ARG A 1 210 ? 18.054 0.542 58.286 1.00 78.44 210 ARG A CA 1
ATOM 1703 C C . ARG A 1 210 ? 19.079 -0.575 58.456 1.00 78.44 210 ARG A C 1
ATOM 1705 O O . ARG A 1 210 ? 19.337 -0.983 59.577 1.00 78.44 210 ARG A O 1
ATOM 1712 N N . LYS A 1 211 ? 19.672 -1.067 57.366 1.00 77.31 211 LYS A N 1
ATOM 1713 C CA . LYS A 1 211 ? 20.735 -2.083 57.434 1.00 77.31 211 LYS A CA 1
ATOM 1714 C C . LYS A 1 211 ? 22.025 -1.517 58.033 1.00 77.31 211 LYS A C 1
ATOM 1716 O O . LYS A 1 211 ? 22.592 -2.147 58.910 1.00 77.31 211 LYS A O 1
ATOM 1721 N N . LEU A 1 212 ? 22.415 -0.307 57.630 1.00 74.81 212 LEU A N 1
ATOM 1722 C CA . LEU A 1 212 ? 23.574 0.418 58.171 1.00 74.81 212 LEU A CA 1
ATOM 1723 C C . LEU A 1 212 ? 23.427 0.778 59.657 1.00 74.81 212 LEU A C 1
ATOM 1725 O O . LEU A 1 212 ? 24.418 0.858 60.367 1.00 74.81 212 LEU A O 1
ATOM 1729 N N . SER A 1 213 ? 22.201 0.986 60.145 1.00 71.12 213 SER A N 1
ATOM 1730 C CA . SER A 1 213 ? 21.933 1.241 61.572 1.00 71.12 213 SER A CA 1
ATOM 1731 C C . SER A 1 213 ? 21.778 -0.030 62.419 1.00 71.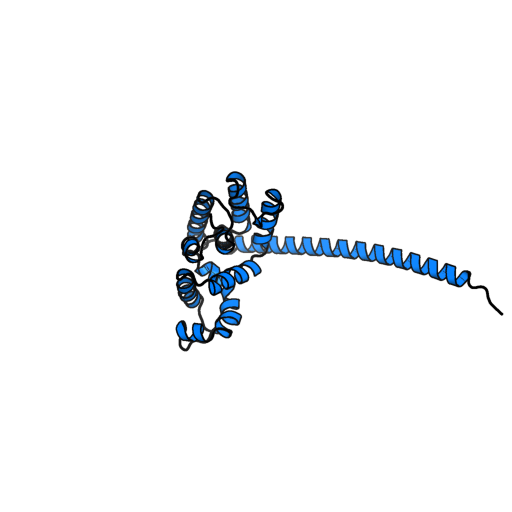12 213 SER A C 1
ATOM 1733 O O . SER A 1 213 ? 21.738 0.068 63.643 1.00 71.12 213 SER A O 1
ATOM 1735 N N . HIS A 1 214 ? 21.707 -1.209 61.791 1.00 58.94 214 HIS A N 1
ATOM 1736 C CA . HIS A 1 214 ? 21.592 -2.515 62.451 1.00 58.94 214 HIS A CA 1
ATOM 1737 C C . HIS A 1 214 ? 22.831 -3.405 62.287 1.00 58.94 214 HIS A C 1
ATOM 1739 O O . HIS A 1 214 ? 22.792 -4.560 62.706 1.00 58.94 214 HIS A O 1
ATOM 1745 N N . GLU A 1 215 ? 23.924 -2.901 61.713 1.00 48.91 215 GLU A N 1
ATOM 1746 C CA . GLU A 1 215 ? 25.213 -3.586 61.789 1.00 48.91 215 GLU A CA 1
ATOM 1747 C C . GLU A 1 215 ? 25.698 -3.526 63.250 1.00 48.91 215 GLU A C 1
ATOM 1749 O O . GLU A 1 215 ? 25.919 -2.428 63.770 1.00 48.91 215 GLU A O 1
ATOM 1754 N N . PRO A 1 216 ? 25.818 -4.663 63.965 1.00 51.91 216 PRO A N 1
ATOM 1755 C CA . PRO A 1 216 ? 26.493 -4.652 65.245 1.00 51.91 216 PRO A CA 1
ATOM 1756 C C . PRO A 1 216 ? 27.958 -4.334 64.964 1.00 51.91 216 PRO A C 1
ATOM 1758 O O . PRO A 1 216 ? 28.594 -4.992 64.143 1.00 51.91 216 PRO A O 1
ATOM 1761 N N . THR A 1 217 ? 28.496 -3.330 65.647 1.00 54.47 217 THR A N 1
ATOM 1762 C CA . THR A 1 217 ? 29.937 -3.133 65.783 1.00 54.47 217 THR A CA 1
ATOM 1763 C C . THR A 1 217 ? 30.524 -4.404 66.399 1.00 54.47 217 THR A C 1
ATOM 1765 O O . THR A 1 217 ? 30.538 -4.578 67.616 1.00 54.47 217 THR A O 1
ATOM 1768 N N . SER A 1 218 ? 30.942 -5.342 65.552 1.00 45.62 218 SER A N 1
ATOM 1769 C CA . SER A 1 218 ? 31.783 -6.460 65.954 1.00 45.62 218 SER A CA 1
ATOM 1770 C C . SER A 1 218 ? 33.193 -5.920 66.167 1.00 45.62 218 SER A C 1
ATOM 1772 O O . SER A 1 218 ? 33.812 -5.405 65.236 1.00 45.62 218 SER A O 1
ATOM 1774 N N . VAL A 1 219 ? 33.614 -5.979 67.432 1.00 41.94 219 VAL A N 1
ATOM 1775 C CA . VAL A 1 219 ? 34.989 -5.814 67.928 1.00 41.94 219 VAL A CA 1
ATOM 1776 C C . VAL A 1 219 ? 35.939 -6.765 67.208 1.00 41.94 219 VAL A C 1
ATOM 1778 O O . VAL A 1 219 ? 35.521 -7.922 66.974 1.00 41.94 219 VAL A O 1
#

Secondary structure (DSSP, 8-state):
--TT--HHHHGGGTGGGHHHHHHHHHHHIIIIIHHH-HHHHHHHSTT--GGG--HHHHHHHHHHHHHTT-HHHHHHHHHHHHHH-HHHHHHHHHHHHHH-SSGGG-SS--HHHHHHHHHHHHHHH-HHHHHHHHHHTT----HHHHHHHHHHHHHHHTTTTT--SHHHHHHHHHHHHHHHHHHHHHHHHHHHHHHHHHHHHHHHHHHHHHHHTS-----

Radius of gyration: 25.95 Å; chains: 1; bounding box: 58×41×90 Å

pLDDT: mean 80.85, std 14.34, range [37.56, 96.38]

Sequence (219 aa):
MFKDATPLERYPWIKGHTDALIRDIRKDLKQDHLKKDTAFLKKYFPGKVPNKLTQEELAAVYGAVLAEGDEALWDFAAERWLLKHTDIYNLFEHELKKVSEDFSSLTELDKAAAEKLMEESVARFGAVNTLLFAVLNSVVFPKSVYEKLSALAEVKEEVEESDSSDSLERKYEQQIKRLEERYEKKLAGMERKYLADTAALKKQISTLQRKLSHEPTSV

Foldseek 3Di:
DQLPPALLRLLVLCLVVLLVLCVQCLVCCLPPVCVVCVVLCCVQPNPDHSVPDDSVSRSVSLSVVSNVRPPVSLLVSLVSNCVVVVVLVVLCVVLLCVVPVPSNPDQADDQVSLLVSQVVSCVPPNLSSSSSNCSSVVPRYDPVSSVVSSVRNVVCVVVVVPDDDPVVVVVVVVVVVVVVVVVVVVVVVVVVVVVVVVVVVVVVVVVVVVVVVPPPPDD